Protein AF-A0A963REP4-F1 (afdb_monomer_lite)

Foldseek 3Di:
DQDWDDPPGDPPIDDGPDDDWDKDWDWFAAPDCPPVFWRIWIWTDTPQFKIWTWIGDKDKDQDPDDQDWDFQDWPQFAPVVRCVVCRRLVCCQVVAAPRCLVPPLDDNSDPPDPHARSGGRRPCVPPVDDARWGMKMKDKIKLPPDVTFMDGDPVCVQAKDQGMKIKMWIWTWHADPNDIWTKIKMKMWTWIFGDDPRPPDDQGGNVRHGHGMIGIPIDIDMDTDQADPVRHGPHDDDDPSSDDPDD

Secondary structure (DSSP, 8-state):
------SS--S-SPPTT-------EEEEE--STTSSS--EEEEEEETTTEEEEEEEEEEEESS---------S-BS--HHHHHHHHHHHHHHHHS-B-TTTT-TTSTT--TT---B-TTSGGGGGTT-S-SEEEEEEEEEEETTSTT-EEEE-TTTTTT-EEEEEEEEEEEEEEEETTEEEEEEEEEEEEEEEEPSTT-SSSSB-TTS-BSPEEEEEEEEEEEE--B-TTS-B-SPPPP-TTSPPP-

Sequence (247 aa):
QSAAADFPPTNLKGGDCLPIHHEPGLWLLQLNEAEPYNRLARLASIPHGNSVLAIGSGTESNAPPEIPTINGKPTGAHSDDVDAYLAPYYHFRDNHFKGKTNDPRYQGADSAFEGFNPLLPAELLRNAIPGKIKHTTELRVSTRFETGGIVNTPFIEKQADASEMNSIFWIVESEVDGVDKLYLQYLQIVTIDFFDRFFPEGNNRGDGMPGPAHWPHVSINTMEKIRGPKGEIIGPEPQDECLPPEK

pLDDT: mean 84.45, std 13.37, range [37.56, 98.62]

Radius of gyration: 20.15 Å; chains: 1; bounding box: 44×60×58 Å

Structure (mmCIF, N/CA/C/O backbone):
data_AF-A0A963REP4-F1
#
_entry.id   AF-A0A963REP4-F1
#
loop_
_atom_site.group_PDB
_atom_site.id
_atom_site.type_symbol
_atom_site.label_atom_id
_atom_site.label_alt_id
_atom_site.label_comp_id
_atom_site.label_asym_id
_atom_site.label_entity_id
_atom_site.label_seq_id
_atom_site.pdbx_PDB_ins_code
_atom_site.Cartn_x
_atom_site.Cartn_y
_atom_site.Cartn_z
_atom_site.occupancy
_atom_site.B_iso_or_equiv
_atom_site.auth_seq_id
_atom_site.auth_comp_id
_atom_site.auth_asym_id
_atom_site.auth_atom_id
_atom_site.pdbx_PDB_model_num
ATOM 1 N N . GLN A 1 1 ? 2.721 -15.749 3.249 1.00 69.31 1 GLN A N 1
ATOM 2 C CA . GLN A 1 1 ? 1.739 -15.887 2.153 1.00 69.31 1 GLN A CA 1
ATOM 3 C C . GLN A 1 1 ? 0.863 -17.090 2.439 1.00 69.31 1 GLN A C 1
ATOM 5 O O . GLN A 1 1 ? 1.415 -18.162 2.578 1.00 69.31 1 GLN A O 1
ATOM 10 N N . SER A 1 2 ? -0.458 -16.960 2.551 1.00 75.81 2 SER A N 1
ATOM 11 C CA . SER A 1 2 ? -1.344 -18.106 2.846 1.00 75.81 2 SER A CA 1
ATOM 12 C C . SER A 1 2 ? -1.746 -18.916 1.603 1.00 75.81 2 SER A C 1
ATOM 14 O O . SER A 1 2 ? -2.083 -20.092 1.724 1.00 75.81 2 SER A O 1
ATOM 16 N N . ALA A 1 3 ? -1.692 -18.309 0.413 1.00 83.81 3 ALA A N 1
ATOM 17 C CA . ALA A 1 3 ? -1.953 -18.960 -0.870 1.00 83.81 3 ALA A CA 1
ATOM 18 C C . ALA A 1 3 ? -1.294 -18.216 -2.044 1.00 83.81 3 ALA A C 1
ATOM 20 O O . ALA A 1 3 ? -1.030 -17.012 -1.963 1.00 83.81 3 ALA A O 1
ATOM 21 N N . ALA A 1 4 ? -1.078 -18.925 -3.155 1.00 88.06 4 ALA A N 1
ATOM 22 C CA . ALA A 1 4 ? -0.574 -18.376 -4.414 1.00 88.06 4 ALA A CA 1
ATOM 23 C C . ALA A 1 4 ? -1.392 -18.872 -5.615 1.00 88.06 4 ALA A C 1
ATOM 25 O O . ALA A 1 4 ? -1.728 -20.057 -5.703 1.00 88.06 4 ALA A O 1
ATOM 26 N N . ALA A 1 5 ? -1.642 -17.989 -6.578 1.00 88.69 5 ALA A N 1
ATOM 27 C CA . ALA A 1 5 ? -2.165 -18.352 -7.889 1.00 88.69 5 ALA A CA 1
ATOM 28 C C . ALA A 1 5 ? -1.504 -17.494 -8.969 1.00 88.69 5 ALA A C 1
ATOM 30 O O . ALA A 1 5 ? -1.154 -16.341 -8.729 1.00 88.69 5 ALA A O 1
ATOM 31 N N . ASP A 1 6 ? -1.344 -18.073 -10.149 1.00 90.25 6 ASP A N 1
ATOM 32 C CA . ASP A 1 6 ? -0.806 -17.434 -11.338 1.00 90.25 6 ASP A CA 1
ATOM 33 C C . ASP A 1 6 ? -1.657 -17.796 -12.558 1.00 90.25 6 ASP A C 1
ATOM 35 O O . ASP A 1 6 ? -2.330 -18.830 -12.599 1.00 90.25 6 ASP A O 1
ATOM 39 N N . PHE A 1 7 ? -1.661 -16.906 -13.546 1.00 90.81 7 PHE A N 1
ATOM 40 C CA . PHE A 1 7 ? -2.340 -17.137 -14.810 1.00 90.81 7 PHE A CA 1
ATOM 41 C C . PHE A 1 7 ? -1.592 -16.437 -15.960 1.00 90.81 7 PHE A C 1
ATOM 43 O O . PHE A 1 7 ? -1.221 -15.276 -15.796 1.00 90.81 7 PHE A O 1
ATOM 50 N N . PRO A 1 8 ? -1.418 -17.085 -17.128 1.00 90.94 8 PRO A N 1
ATOM 51 C CA . PRO A 1 8 ? -1.614 -18.518 -17.363 1.00 90.94 8 PRO A CA 1
ATOM 52 C C . PRO A 1 8 ? -0.812 -19.369 -16.360 1.00 90.94 8 PRO A C 1
ATOM 54 O O . PRO A 1 8 ? 0.214 -18.893 -15.878 1.00 90.94 8 PRO A O 1
ATOM 57 N N . PRO A 1 9 ? -1.273 -20.576 -15.982 1.00 90.31 9 PRO A N 1
ATOM 58 C CA . PRO A 1 9 ? -0.603 -21.355 -14.944 1.00 90.31 9 PRO A CA 1
ATOM 59 C C . PRO A 1 9 ? 0.863 -21.621 -15.292 1.00 90.31 9 PRO A C 1
ATOM 61 O O . PRO A 1 9 ? 1.165 -22.092 -16.392 1.00 90.31 9 PRO A O 1
ATOM 64 N N . THR A 1 10 ? 1.766 -21.360 -14.348 1.00 87.31 10 THR A N 1
ATOM 65 C CA . THR A 1 10 ? 3.200 -21.631 -14.491 1.00 87.31 10 THR A CA 1
ATOM 66 C C . THR A 1 10 ? 3.694 -22.565 -13.382 1.00 87.31 10 THR A C 1
ATOM 68 O O . THR A 1 10 ? 2.946 -22.993 -12.502 1.00 87.31 10 THR A O 1
ATOM 71 N N . ASN A 1 11 ? 4.982 -22.909 -13.417 1.00 87.81 11 ASN A N 1
ATOM 72 C CA . ASN A 1 11 ? 5.679 -23.594 -12.328 1.00 87.81 11 ASN A CA 1
ATOM 73 C C . ASN A 1 11 ? 6.445 -22.624 -11.405 1.00 87.81 11 ASN A C 1
ATOM 75 O O . ASN A 1 11 ? 7.298 -23.072 -10.640 1.00 87.81 11 ASN A O 1
ATOM 79 N N . LEU A 1 12 ? 6.172 -21.316 -11.496 1.00 85.69 12 LEU A N 1
ATOM 80 C CA . LEU A 1 12 ? 6.885 -20.260 -10.770 1.00 85.69 12 LEU A CA 1
ATOM 81 C C . LEU A 1 12 ? 6.100 -19.683 -9.589 1.00 85.69 12 LEU A C 1
ATOM 83 O O . LEU A 1 12 ? 6.663 -18.902 -8.821 1.00 85.69 12 LEU A O 1
ATOM 87 N N . LYS A 1 13 ? 4.819 -20.039 -9.416 1.00 85.56 13 LYS A N 1
ATOM 88 C CA . LYS A 1 13 ? 4.062 -19.584 -8.246 1.00 85.56 13 LYS A CA 1
ATOM 89 C C . LYS A 1 13 ? 4.742 -20.034 -6.950 1.00 85.56 13 LYS A C 1
ATOM 91 O O . LYS A 1 13 ? 5.215 -21.166 -6.837 1.00 85.56 13 LYS A O 1
ATOM 96 N N . GLY A 1 14 ? 4.752 -19.144 -5.960 1.00 82.88 14 GLY A N 1
ATOM 97 C CA . GLY A 1 14 ? 5.235 -19.464 -4.620 1.00 82.88 14 GLY A CA 1
ATOM 98 C C . GLY A 1 14 ? 4.442 -20.608 -3.983 1.00 82.88 14 GLY A C 1
ATOM 99 O O . GLY A 1 14 ? 3.276 -20.839 -4.310 1.00 82.88 14 GLY A O 1
ATOM 100 N N . GLY A 1 15 ? 5.081 -21.332 -3.067 1.00 83.25 15 GLY A N 1
ATOM 101 C CA . GLY A 1 15 ? 4.392 -22.287 -2.206 1.00 83.25 15 GLY A CA 1
ATOM 102 C C . GLY A 1 15 ? 3.494 -21.593 -1.180 1.00 83.25 15 GLY A C 1
ATOM 103 O O . GLY A 1 15 ? 3.725 -20.442 -0.800 1.00 83.25 15 GLY A O 1
ATOM 104 N N . ASP A 1 16 ? 2.490 -22.321 -0.694 1.00 81.62 16 ASP A N 1
ATOM 105 C CA . ASP A 1 16 ? 1.699 -21.893 0.458 1.00 81.62 16 ASP A CA 1
ATOM 106 C C . ASP A 1 16 ? 2.618 -21.711 1.681 1.00 81.62 16 ASP A C 1
ATOM 108 O O . ASP A 1 16 ? 3.609 -22.422 1.855 1.00 81.62 16 ASP A O 1
ATOM 112 N N . CYS A 1 17 ? 2.282 -20.749 2.537 1.00 76.62 17 CYS A N 1
ATOM 113 C CA . CYS A 1 17 ? 3.000 -20.417 3.770 1.00 76.62 17 CYS A CA 1
ATOM 114 C C . CYS A 1 17 ? 4.445 -19.916 3.610 1.00 76.62 17 CYS A C 1
ATOM 116 O O . CYS A 1 17 ? 5.168 -19.811 4.599 1.00 76.62 17 CYS A O 1
ATOM 118 N N . LEU A 1 18 ? 4.868 -19.510 2.407 1.00 81.50 18 LEU A N 1
ATOM 119 C CA . LEU A 1 18 ? 6.188 -18.902 2.227 1.00 81.50 18 LEU A CA 1
ATOM 120 C C . LEU A 1 18 ? 6.209 -17.402 2.589 1.00 81.50 18 LEU A C 1
ATOM 122 O O . LEU A 1 18 ? 5.220 -16.683 2.376 1.00 81.50 18 LEU A O 1
ATOM 126 N N . PRO A 1 19 ? 7.324 -16.885 3.136 1.00 75.25 19 PRO A N 1
ATOM 127 C CA . PRO A 1 19 ? 7.565 -15.448 3.217 1.00 75.25 19 PRO A CA 1
ATOM 128 C C . PRO A 1 19 ? 7.675 -14.854 1.808 1.00 75.25 19 PRO A C 1
ATOM 130 O O . PRO A 1 19 ? 8.448 -15.347 0.992 1.00 75.25 19 PRO A O 1
ATOM 133 N N . ILE A 1 20 ? 6.914 -13.793 1.531 1.00 73.06 20 ILE A N 1
ATOM 134 C CA . ILE A 1 20 ? 6.959 -13.083 0.237 1.00 73.06 20 ILE A CA 1
ATOM 135 C C . ILE A 1 20 ? 7.743 -11.778 0.317 1.00 73.06 20 ILE A C 1
ATOM 137 O O . ILE A 1 20 ? 8.418 -11.407 -0.635 1.00 73.06 20 ILE A O 1
ATOM 141 N N . HIS A 1 21 ? 7.651 -11.076 1.447 1.00 79.06 21 HIS A N 1
ATOM 142 C CA . HIS A 1 21 ? 8.234 -9.755 1.608 1.00 79.06 21 HIS A CA 1
ATOM 143 C C . HIS A 1 21 ? 8.319 -9.376 3.090 1.00 79.06 21 HIS A C 1
ATOM 145 O O . HIS A 1 21 ? 7.424 -9.720 3.862 1.00 79.06 21 HIS A O 1
ATOM 151 N N . HIS A 1 22 ? 9.382 -8.674 3.488 1.00 81.44 22 HIS A N 1
ATOM 152 C CA . HIS A 1 22 ? 9.531 -8.116 4.833 1.00 81.44 22 HIS A CA 1
ATOM 153 C C . HIS A 1 22 ? 10.237 -6.763 4.747 1.00 81.44 22 HIS A C 1
ATOM 155 O O . HIS A 1 22 ? 11.413 -6.712 4.400 1.00 81.44 22 HIS A O 1
ATOM 161 N N . GLU A 1 23 ? 9.518 -5.687 5.067 1.00 86.19 23 GLU A N 1
ATOM 162 C CA . GLU A 1 23 ? 9.996 -4.299 4.987 1.00 86.19 23 GLU A CA 1
ATOM 163 C C . GLU A 1 23 ? 10.220 -3.728 6.396 1.00 86.19 23 GLU A C 1
ATOM 165 O O . GLU A 1 23 ? 9.315 -3.102 6.957 1.00 86.19 23 GLU A O 1
ATOM 170 N N . PRO A 1 24 ? 11.392 -3.936 7.020 1.00 89.75 24 PRO A N 1
ATOM 171 C CA . PRO A 1 24 ? 11.710 -3.254 8.264 1.00 89.75 24 PRO A CA 1
ATOM 172 C C . PRO A 1 24 ? 11.851 -1.747 8.028 1.00 89.75 24 PRO A C 1
ATOM 174 O O . PRO A 1 24 ? 12.358 -1.296 6.997 1.00 89.75 24 PRO A O 1
ATOM 177 N N . GLY A 1 25 ? 11.441 -0.960 9.018 1.00 92.94 25 GLY A N 1
ATOM 178 C CA . GLY A 1 25 ? 11.445 0.487 8.900 1.00 92.94 25 GLY A CA 1
ATOM 179 C C . GLY A 1 25 ? 11.106 1.210 10.193 1.00 92.94 25 GLY A C 1
ATOM 180 O O . GLY A 1 25 ? 10.904 0.597 11.241 1.00 92.94 25 GLY A O 1
ATOM 181 N N . LEU A 1 26 ? 11.052 2.535 10.096 1.00 95.19 26 LEU A N 1
ATOM 182 C CA . LEU A 1 26 ? 10.734 3.443 11.189 1.00 95.19 26 LEU A CA 1
ATOM 183 C C . LEU A 1 26 ? 9.738 4.496 10.715 1.00 95.19 26 LEU A C 1
ATOM 185 O O . LEU A 1 26 ? 9.788 4.952 9.572 1.00 95.19 26 LEU A O 1
ATOM 189 N N . TRP A 1 27 ? 8.886 4.918 11.640 1.00 95.94 27 TRP A N 1
ATOM 190 C CA . TRP A 1 27 ? 8.086 6.126 11.512 1.00 95.94 27 TRP A CA 1
ATOM 191 C C . TRP A 1 27 ? 8.645 7.186 12.446 1.00 95.94 27 TRP A C 1
ATOM 193 O O . TRP A 1 27 ? 8.861 6.921 13.629 1.00 95.94 27 TRP A O 1
ATOM 203 N N . LEU A 1 28 ? 8.871 8.379 11.914 1.00 94.19 28 LEU A N 1
ATOM 204 C CA . LEU A 1 28 ? 9.315 9.540 12.667 1.00 94.19 28 LEU A CA 1
ATOM 205 C C . LEU A 1 28 ? 8.241 10.620 12.583 1.00 94.19 28 LEU A C 1
ATOM 207 O O . LEU A 1 28 ? 7.761 10.942 11.497 1.00 94.19 28 LEU A O 1
ATOM 211 N N . LEU A 1 29 ? 7.901 11.185 13.739 1.00 92.62 29 LEU A N 1
ATOM 212 C CA . LEU A 1 29 ? 7.098 12.394 13.855 1.00 92.62 29 LEU A CA 1
ATOM 213 C C . LEU A 1 29 ? 8.016 13.530 14.304 1.00 92.62 29 LEU A C 1
ATOM 215 O O . LEU A 1 29 ? 8.523 13.526 15.427 1.00 92.62 29 LEU A O 1
ATOM 219 N N . GLN A 1 30 ? 8.226 14.503 13.426 1.00 87.94 30 GLN A N 1
ATOM 220 C CA . GLN A 1 30 ? 9.075 15.646 13.696 1.00 87.94 30 GLN A CA 1
ATOM 221 C C . GLN A 1 30 ? 8.308 16.708 14.479 1.00 87.94 30 GLN A C 1
ATOM 223 O O . GLN A 1 30 ? 7.400 17.369 13.973 1.00 87.94 30 GLN A O 1
ATOM 228 N N . LEU A 1 31 ? 8.684 16.882 15.746 1.00 84.19 31 LEU A N 1
ATOM 229 C CA . LEU A 1 31 ? 7.985 17.790 16.651 1.00 84.19 31 LEU A CA 1
ATOM 230 C C . LEU A 1 31 ? 8.491 19.236 16.602 1.00 84.19 31 LEU A C 1
ATOM 232 O O . LEU A 1 31 ? 7.772 20.123 17.054 1.00 84.19 31 LEU A O 1
ATOM 236 N N . ASN A 1 32 ? 9.673 19.500 16.037 1.00 75.38 32 ASN A N 1
ATOM 237 C CA . ASN A 1 32 ? 10.126 20.881 15.880 1.00 75.38 32 ASN A CA 1
ATOM 238 C C . ASN A 1 32 ? 9.350 21.586 14.753 1.00 75.38 32 ASN A C 1
ATOM 240 O O . ASN A 1 32 ? 8.987 20.981 13.751 1.00 75.38 32 ASN A O 1
ATOM 244 N N . GLU A 1 33 ? 9.073 22.874 14.930 1.00 67.44 33 GLU A N 1
ATOM 245 C CA . GLU A 1 33 ? 8.274 23.680 13.991 1.00 67.44 33 GLU A CA 1
ATOM 246 C C . GLU A 1 33 ? 9.090 24.174 12.784 1.00 67.44 33 GLU A C 1
ATOM 248 O O . GLU A 1 33 ? 8.676 25.089 12.080 1.00 67.44 33 GLU A O 1
ATOM 253 N N . ALA A 1 34 ? 10.273 23.594 12.547 1.00 76.94 34 ALA A N 1
ATOM 254 C CA . ALA A 1 34 ? 11.133 23.988 11.434 1.00 76.94 34 ALA A CA 1
ATOM 255 C C . ALA A 1 34 ? 10.508 23.643 10.072 1.00 76.94 34 ALA A C 1
ATOM 257 O O . ALA A 1 34 ? 10.788 24.328 9.094 1.00 76.94 34 ALA A O 1
ATOM 258 N N . GLU A 1 35 ? 9.656 22.614 10.031 1.00 75.81 35 GLU A N 1
ATOM 259 C CA . GLU A 1 35 ? 8.860 22.231 8.868 1.00 75.81 35 GLU A CA 1
ATOM 260 C C . GLU A 1 35 ? 7.391 22.063 9.301 1.00 75.81 35 GLU A C 1
ATOM 262 O O . GLU A 1 35 ? 7.052 21.072 9.957 1.00 75.81 35 GLU A O 1
ATOM 267 N N . PRO A 1 36 ? 6.512 23.043 9.024 1.00 68.94 36 PRO A N 1
ATOM 268 C CA . PRO A 1 36 ? 5.158 23.052 9.569 1.00 68.94 36 PRO A CA 1
ATOM 269 C C . PRO A 1 36 ? 4.207 22.058 8.890 1.00 68.94 36 PRO A C 1
ATOM 271 O O . PRO A 1 36 ? 3.201 21.696 9.505 1.00 68.94 36 PRO A O 1
ATOM 274 N N . TYR A 1 37 ? 4.499 21.601 7.666 1.00 74.06 37 TYR A N 1
ATOM 275 C CA . TYR A 1 37 ? 3.559 20.800 6.875 1.00 74.06 37 TYR A CA 1
ATOM 276 C C . TYR A 1 37 ? 3.994 19.341 6.719 1.00 74.06 37 TYR A C 1
ATOM 278 O O . TYR A 1 37 ? 3.146 18.453 6.757 1.00 74.06 37 TYR A O 1
ATOM 286 N N . ASN A 1 38 ? 5.295 19.071 6.615 1.00 82.62 38 ASN A N 1
ATOM 287 C CA . ASN A 1 38 ? 5.843 17.748 6.295 1.00 82.62 38 ASN A CA 1
ATOM 288 C C . ASN A 1 38 ? 6.513 17.071 7.503 1.00 82.62 38 ASN A C 1
ATOM 290 O O . ASN A 1 38 ? 7.720 16.834 7.538 1.00 82.62 38 ASN A O 1
ATOM 294 N N . ARG A 1 39 ? 5.715 16.788 8.537 1.00 89.75 39 ARG A N 1
ATOM 295 C CA . ARG A 1 39 ? 6.211 16.344 9.853 1.00 89.75 39 ARG A CA 1
ATOM 296 C C . ARG A 1 39 ? 6.314 14.832 10.017 1.00 89.75 39 ARG A C 1
ATOM 298 O O . ARG A 1 39 ? 6.796 14.381 11.052 1.00 89.75 39 ARG A O 1
ATOM 305 N N . LEU A 1 40 ? 5.862 14.046 9.048 1.00 94.44 40 LEU A N 1
ATOM 306 C CA . LEU A 1 40 ? 5.985 12.592 9.074 1.00 94.44 40 LEU A CA 1
ATOM 307 C C . LEU A 1 40 ? 7.076 12.134 8.118 1.00 94.44 40 LEU A C 1
ATOM 309 O O . LEU A 1 40 ? 7.114 12.560 6.966 1.00 94.44 40 LEU A O 1
ATOM 313 N N . ALA A 1 41 ? 7.908 11.205 8.581 1.00 95.12 41 ALA A N 1
ATOM 314 C CA . ALA A 1 41 ? 8.824 10.466 7.729 1.00 95.12 41 ALA A CA 1
ATOM 315 C C . ALA A 1 41 ? 8.672 8.961 7.959 1.00 95.12 41 ALA A C 1
ATOM 317 O O . ALA A 1 41 ? 8.724 8.486 9.095 1.00 95.12 41 ALA A O 1
ATOM 318 N N . ARG A 1 42 ? 8.522 8.206 6.871 1.00 96.25 42 ARG A N 1
ATOM 319 C CA . ARG A 1 42 ? 8.634 6.748 6.844 1.00 96.25 42 ARG A CA 1
ATOM 320 C C . ARG A 1 42 ? 9.970 6.386 6.213 1.00 96.25 42 ARG A C 1
ATOM 322 O O . ARG A 1 42 ? 10.224 6.729 5.060 1.00 96.25 42 ARG A O 1
ATOM 329 N N . LEU A 1 43 ? 10.793 5.667 6.964 1.00 96.81 43 LEU A N 1
ATOM 330 C CA . LEU A 1 43 ? 12.030 5.075 6.473 1.00 96.81 43 LEU A CA 1
ATOM 331 C C . LEU A 1 43 ? 11.841 3.570 6.353 1.00 96.81 43 LEU A C 1
ATOM 333 O O . LEU A 1 43 ? 11.287 2.962 7.268 1.00 96.81 43 LEU A O 1
ATOM 337 N N . ALA A 1 44 ? 12.309 2.966 5.267 1.00 95.44 44 ALA A N 1
ATOM 338 C CA . ALA A 1 44 ? 12.260 1.516 5.104 1.00 95.44 44 ALA A CA 1
ATOM 339 C C . ALA A 1 44 ? 13.472 0.984 4.340 1.00 95.44 44 ALA A C 1
ATOM 341 O O . ALA A 1 44 ? 14.028 1.665 3.476 1.00 95.44 44 ALA A O 1
ATOM 342 N N . SER A 1 45 ? 13.838 -0.259 4.640 1.00 93.00 45 SER A N 1
ATOM 343 C CA . SER A 1 45 ? 14.790 -1.044 3.857 1.00 93.00 45 SER A CA 1
ATOM 344 C C . SER A 1 45 ? 14.065 -2.235 3.254 1.00 93.00 45 SER A C 1
ATOM 346 O O . SER A 1 45 ? 13.364 -2.964 3.951 1.00 93.00 45 SER A O 1
ATOM 348 N N . ILE A 1 46 ? 14.242 -2.432 1.956 1.00 90.56 46 ILE A N 1
ATOM 349 C CA . ILE A 1 46 ? 13.538 -3.438 1.172 1.00 90.56 46 ILE A CA 1
ATOM 350 C C . ILE A 1 46 ? 14.516 -4.583 0.875 1.00 90.56 46 ILE A C 1
ATOM 352 O O . ILE A 1 46 ? 15.627 -4.322 0.402 1.00 90.56 46 ILE A O 1
ATOM 356 N N . PRO A 1 47 ? 14.160 -5.850 1.157 1.00 85.25 47 PRO A N 1
ATOM 357 C CA . PRO A 1 47 ? 15.106 -6.969 1.217 1.00 85.25 47 PRO A CA 1
ATOM 358 C C . PRO A 1 47 ? 15.752 -7.304 -0.130 1.00 85.25 47 PRO A C 1
ATOM 360 O O . PRO A 1 47 ? 16.801 -7.943 -0.161 1.00 85.25 47 PRO A O 1
ATOM 363 N N . HIS A 1 48 ? 15.164 -6.850 -1.236 1.00 85.88 48 HIS A N 1
ATOM 364 C CA . HIS A 1 48 ? 15.734 -6.986 -2.573 1.00 85.88 48 HIS A CA 1
ATOM 365 C C . HIS A 1 48 ? 16.618 -5.798 -3.001 1.00 85.88 48 HIS A C 1
ATOM 367 O O . HIS A 1 48 ? 17.061 -5.757 -4.144 1.00 85.88 48 HIS A O 1
ATOM 373 N N . GLY A 1 49 ? 16.948 -4.869 -2.094 1.00 87.25 49 GLY A N 1
ATOM 374 C CA . GLY A 1 49 ? 18.018 -3.886 -2.299 1.00 87.25 49 GLY A CA 1
ATOM 375 C C . GLY A 1 49 ? 17.547 -2.473 -2.633 1.00 87.25 49 GLY A C 1
ATOM 376 O O . GLY A 1 49 ? 18.118 -1.847 -3.528 1.00 87.25 49 GLY A O 1
ATOM 377 N N . ASN A 1 50 ? 16.540 -1.973 -1.912 1.00 91.56 50 ASN A N 1
ATOM 378 C CA . ASN A 1 50 ? 16.112 -0.574 -1.981 1.00 91.56 50 ASN A CA 1
ATOM 379 C C . ASN A 1 50 ? 16.052 0.027 -0.574 1.00 91.56 50 ASN A C 1
ATOM 381 O O . ASN A 1 50 ? 15.787 -0.673 0.406 1.00 91.56 50 ASN A O 1
ATOM 385 N N . SER A 1 51 ? 16.252 1.334 -0.473 1.00 94.62 51 SER A N 1
ATOM 386 C CA . SER A 1 51 ? 15.978 2.105 0.738 1.00 94.62 51 SER A CA 1
ATOM 387 C C . SER A 1 51 ? 15.033 3.245 0.410 1.00 94.62 51 SER A C 1
ATOM 389 O O . SER A 1 51 ? 15.154 3.868 -0.638 1.00 94.62 51 SER A O 1
ATOM 391 N N . VAL A 1 52 ? 14.085 3.504 1.302 1.00 96.62 52 VAL A N 1
ATOM 392 C CA . VAL A 1 52 ? 12.985 4.440 1.075 1.00 96.62 52 VAL A CA 1
ATOM 393 C C . VAL A 1 52 ? 12.997 5.509 2.154 1.00 96.62 52 VAL A C 1
ATOM 395 O O . VAL A 1 52 ? 13.066 5.187 3.341 1.00 96.62 52 VAL A O 1
ATOM 398 N N . LEU A 1 53 ? 12.865 6.766 1.734 1.00 97.38 53 LEU A N 1
ATOM 399 C CA . LEU A 1 53 ? 12.463 7.891 2.569 1.00 97.38 53 LEU A CA 1
ATOM 400 C C . LEU A 1 53 ? 11.190 8.489 1.969 1.00 97.38 53 LEU A C 1
ATOM 402 O O . LEU A 1 53 ? 11.229 9.098 0.903 1.00 97.38 53 LEU A O 1
ATOM 406 N N . ALA A 1 54 ? 10.067 8.322 2.657 1.00 97.25 54 ALA A N 1
ATOM 407 C CA . ALA A 1 54 ? 8.807 8.950 2.284 1.00 97.25 54 ALA A CA 1
ATOM 408 C C . ALA A 1 54 ? 8.424 9.997 3.323 1.00 97.25 54 ALA A C 1
ATOM 410 O O . ALA A 1 54 ? 8.455 9.725 4.522 1.00 97.25 54 ALA A O 1
ATOM 411 N N . ILE A 1 55 ? 8.064 11.184 2.855 1.00 96.56 55 ILE A N 1
ATOM 412 C CA . ILE A 1 55 ? 7.765 12.351 3.680 1.00 96.56 55 ILE A CA 1
ATOM 413 C C . ILE A 1 55 ? 6.289 12.699 3.511 1.00 96.56 55 ILE A C 1
ATOM 415 O O . ILE A 1 55 ? 5.715 12.481 2.444 1.00 96.56 55 ILE A O 1
ATOM 419 N N . GLY A 1 56 ? 5.659 13.228 4.553 1.00 95.25 56 GLY A N 1
ATOM 420 C CA . GLY A 1 56 ? 4.333 13.816 4.430 1.00 95.25 56 GLY A CA 1
ATOM 421 C C . GLY A 1 56 ? 3.738 14.230 5.764 1.00 95.25 56 GLY A C 1
ATOM 422 O O . GLY A 1 56 ? 4.436 14.754 6.635 1.00 95.25 56 GLY A O 1
ATOM 423 N N . SER A 1 57 ? 2.436 14.026 5.919 1.00 93.56 57 SER A N 1
ATOM 424 C CA . SER A 1 57 ? 1.649 14.625 6.993 1.00 93.56 57 SER A CA 1
ATOM 425 C C . SER A 1 57 ? 0.500 13.727 7.438 1.00 93.56 57 SER A C 1
ATOM 427 O O . SER A 1 57 ? 0.190 12.715 6.802 1.00 93.56 57 SER A O 1
ATOM 429 N N . GLY A 1 58 ? -0.090 14.078 8.580 1.00 93.38 58 GLY A N 1
ATOM 430 C CA . GLY A 1 58 ? -1.229 13.371 9.145 1.00 93.38 58 GLY A CA 1
ATOM 431 C C . GLY A 1 58 ? -2.416 14.296 9.366 1.00 93.38 58 GLY A C 1
ATOM 432 O O . GLY A 1 58 ? -2.246 15.492 9.607 1.00 93.38 58 GLY A O 1
ATOM 433 N N . THR A 1 59 ? -3.612 13.730 9.289 1.00 94.88 59 THR A N 1
ATOM 434 C CA . THR A 1 59 ? -4.875 14.406 9.582 1.00 94.88 59 THR A CA 1
ATOM 435 C C . THR A 1 59 ? -5.739 13.519 10.468 1.00 94.88 59 THR A C 1
ATOM 437 O O . THR A 1 59 ? -5.583 12.300 10.510 1.00 94.88 59 THR A O 1
ATOM 440 N N . GLU A 1 60 ? -6.654 14.140 11.201 1.00 97.00 60 GLU A N 1
ATOM 441 C CA . GLU A 1 60 ? -7.581 13.452 12.093 1.00 97.00 60 GLU A CA 1
ATOM 442 C C . GLU A 1 60 ? -9.018 13.803 11.718 1.00 97.00 60 GLU A C 1
ATOM 444 O O . GLU A 1 60 ? -9.325 14.935 11.334 1.00 97.00 60 GLU A O 1
ATOM 449 N N . SER A 1 61 ? -9.917 12.831 11.839 1.00 98.00 61 SER A N 1
ATOM 450 C CA . SER A 1 61 ? -11.347 13.031 11.622 1.00 98.00 61 SER A CA 1
ATOM 451 C C . SER A 1 61 ? -12.175 12.031 12.426 1.00 98.00 61 SER A C 1
ATOM 453 O O . SER A 1 61 ? -11.673 11.004 12.867 1.00 98.00 61 SER A O 1
ATOM 455 N N . ASN A 1 62 ? -13.473 12.297 12.570 1.00 97.69 62 ASN A N 1
ATOM 456 C CA . ASN A 1 62 ? -14.436 11.332 13.121 1.00 97.69 62 ASN A CA 1
ATOM 457 C C . ASN A 1 62 ? -15.237 10.640 12.002 1.00 97.69 62 ASN A C 1
ATOM 459 O O . ASN A 1 62 ? -16.393 10.264 12.195 1.00 97.69 62 ASN A O 1
ATOM 463 N N . ALA A 1 63 ? -14.650 10.550 10.805 1.00 96.25 63 ALA A N 1
ATOM 464 C CA . ALA A 1 63 ? -15.256 9.951 9.624 1.00 96.25 63 ALA A CA 1
ATOM 465 C C . ALA A 1 63 ? -14.557 8.627 9.264 1.00 96.25 63 ALA A C 1
ATOM 467 O O . ALA A 1 63 ? -13.398 8.425 9.636 1.00 96.25 63 ALA A O 1
ATOM 468 N N . PRO A 1 64 ? -15.234 7.718 8.539 1.00 96.12 64 PRO A N 1
ATOM 469 C CA . PRO A 1 64 ? -14.585 6.545 7.959 1.00 96.12 64 PRO A CA 1
ATOM 470 C C . PRO A 1 64 ? -13.425 6.922 7.019 1.00 96.12 64 PRO A C 1
ATOM 472 O O . PRO A 1 64 ? -13.475 7.996 6.414 1.00 96.12 64 PRO A O 1
ATOM 475 N N . PRO A 1 65 ? -12.423 6.038 6.839 1.00 96.75 65 PRO A N 1
ATOM 476 C CA . PRO A 1 65 ? -11.366 6.222 5.847 1.00 96.75 65 PRO A CA 1
ATOM 477 C C . PRO A 1 65 ? -11.898 6.522 4.439 1.00 96.75 65 PRO A C 1
ATOM 479 O O . PRO A 1 65 ? -12.744 5.794 3.912 1.00 96.75 65 PRO A O 1
ATOM 482 N N . GLU A 1 66 ? -11.360 7.560 3.796 1.00 96.06 66 GLU A N 1
ATOM 483 C CA . GLU A 1 66 ? -11.630 7.845 2.385 1.00 96.06 66 GLU A CA 1
ATOM 484 C C . GLU A 1 66 ? -10.685 7.022 1.500 1.00 96.06 66 GLU A C 1
ATOM 486 O O . GLU A 1 66 ? -9.551 7.413 1.212 1.00 96.06 66 GLU A O 1
ATOM 491 N N . ILE A 1 67 ? -11.153 5.847 1.074 1.00 96.81 67 ILE A N 1
ATOM 492 C CA . ILE A 1 67 ? -10.364 4.926 0.251 1.00 96.81 67 ILE A CA 1
ATOM 493 C C . ILE A 1 67 ? -10.410 5.355 -1.227 1.00 96.81 67 ILE A C 1
ATOM 495 O O . ILE A 1 67 ? -11.465 5.216 -1.867 1.00 96.81 67 ILE A O 1
ATOM 499 N N . PRO A 1 68 ? -9.288 5.812 -1.819 1.00 96.69 68 PRO A N 1
ATOM 500 C CA . PRO A 1 68 ? -9.274 6.226 -3.214 1.00 96.69 68 PRO A CA 1
ATOM 501 C C . PRO A 1 68 ? -9.500 5.031 -4.146 1.00 96.69 68 PRO A C 1
ATOM 503 O O . PRO A 1 68 ? -9.032 3.918 -3.899 1.00 96.69 68 PRO A O 1
ATOM 506 N N . THR A 1 69 ? -10.188 5.269 -5.262 1.00 94.94 69 THR A N 1
ATOM 507 C CA . THR A 1 69 ? -10.196 4.308 -6.371 1.00 94.94 69 THR A CA 1
ATOM 508 C C . THR A 1 69 ? -8.836 4.343 -7.056 1.00 94.94 69 THR A C 1
ATOM 510 O O . THR A 1 69 ? -8.376 5.408 -7.466 1.00 94.94 69 THR A O 1
ATOM 513 N N . ILE A 1 70 ? -8.219 3.177 -7.220 1.00 94.62 70 ILE A N 1
ATOM 514 C CA . ILE A 1 70 ? -6.963 3.022 -7.954 1.00 94.62 70 ILE A CA 1
ATOM 515 C C . ILE A 1 70 ? -7.085 1.895 -8.969 1.00 94.62 70 ILE A C 1
ATOM 517 O O . ILE A 1 70 ? -7.880 0.972 -8.790 1.00 94.62 70 ILE A O 1
ATOM 521 N N . ASN A 1 71 ? -6.284 1.980 -10.026 1.00 91.50 71 ASN A N 1
ATOM 522 C CA . ASN A 1 71 ? -6.204 0.965 -11.063 1.00 91.50 71 ASN A CA 1
ATOM 523 C C . ASN A 1 71 ? -4.863 0.236 -10.951 1.00 91.50 71 ASN A C 1
ATOM 525 O O . ASN A 1 71 ? -3.817 0.881 -10.937 1.00 91.50 71 ASN A O 1
ATOM 529 N N . GLY A 1 72 ? -4.894 -1.094 -10.876 1.00 91.50 72 GLY A N 1
ATOM 530 C CA . GLY A 1 72 ? -3.682 -1.917 -10.813 1.00 91.50 72 GLY A CA 1
ATOM 531 C C . GLY A 1 72 ? -3.004 -2.168 -12.165 1.00 91.50 72 GLY A C 1
ATOM 532 O O . GLY A 1 72 ? -1.992 -2.867 -12.205 1.00 91.50 72 GLY A O 1
ATOM 533 N N . LYS A 1 73 ? -3.548 -1.659 -13.280 1.00 89.06 73 LYS A N 1
ATOM 534 C CA . LYS A 1 73 ? -2.953 -1.852 -14.610 1.00 89.06 73 LYS A CA 1
ATOM 535 C C . LYS A 1 73 ? -1.655 -1.051 -14.789 1.00 89.06 73 LYS A C 1
ATOM 537 O O . LYS A 1 73 ? -1.586 0.092 -14.335 1.00 89.06 73 LYS A O 1
ATOM 542 N N . PRO A 1 74 ? -0.674 -1.596 -15.529 1.00 86.88 74 PRO A N 1
ATOM 543 C CA . PRO A 1 74 ? 0.451 -0.816 -16.019 1.00 86.88 74 PRO A CA 1
ATOM 544 C C . PRO A 1 74 ? 0.002 0.314 -16.948 1.00 86.88 74 PRO A C 1
ATOM 546 O O . PRO A 1 74 ? -1.044 0.238 -17.599 1.00 86.88 74 PRO A O 1
ATOM 549 N N . THR A 1 75 ? 0.845 1.337 -17.059 1.00 83.81 75 THR A N 1
ATOM 550 C CA . THR A 1 75 ? 0.717 2.393 -18.069 1.00 83.81 75 THR A CA 1
ATOM 551 C C . THR A 1 75 ? 1.920 2.358 -19.008 1.00 83.81 75 THR A C 1
ATOM 553 O O . THR A 1 75 ? 3.029 2.024 -18.592 1.00 83.81 75 THR A O 1
ATOM 556 N N . GLY A 1 76 ? 1.709 2.695 -20.281 1.00 78.81 76 GLY A N 1
ATOM 557 C CA . GLY A 1 76 ? 2.788 2.759 -21.268 1.00 78.81 76 GLY A CA 1
ATOM 558 C C . GLY A 1 76 ? 3.284 1.423 -21.819 1.00 78.81 76 GLY A C 1
ATOM 559 O O . GLY A 1 76 ? 4.307 1.401 -22.493 1.00 78.81 76 GLY A O 1
ATOM 560 N N . ALA A 1 77 ? 2.581 0.316 -21.575 1.00 75.50 77 ALA A N 1
ATOM 561 C CA . ALA A 1 77 ? 2.869 -0.963 -22.227 1.00 75.50 77 ALA A CA 1
ATOM 562 C C . ALA A 1 77 ? 2.279 -1.006 -23.658 1.00 75.50 77 ALA A C 1
ATOM 564 O O . ALA A 1 77 ? 1.211 -0.436 -23.895 1.00 75.50 77 ALA A O 1
ATOM 565 N N . HIS A 1 78 ? 2.969 -1.648 -24.613 1.00 69.75 78 HIS A N 1
ATOM 566 C CA . HIS A 1 78 ? 2.521 -1.781 -26.012 1.00 69.75 78 HIS A CA 1
ATOM 567 C C . HIS A 1 78 ? 1.345 -2.752 -26.127 1.00 69.75 78 HIS A C 1
ATOM 569 O O . HIS A 1 78 ? 1.329 -3.765 -25.433 1.00 69.75 78 HIS A O 1
ATOM 575 N N . SER A 1 79 ? 0.378 -2.478 -27.009 1.00 65.38 79 SER A N 1
ATOM 576 C CA . SER A 1 79 ? -0.828 -3.312 -27.180 1.00 65.38 79 SER A CA 1
ATOM 577 C C . SER A 1 79 ? -0.508 -4.795 -27.357 1.00 65.38 79 SER A C 1
ATOM 579 O O . SER A 1 79 ? -1.191 -5.647 -26.798 1.00 65.38 79 SER A O 1
ATOM 581 N N . ASP A 1 80 ? 0.569 -5.077 -28.086 1.00 65.19 80 ASP A N 1
ATOM 582 C CA . ASP A 1 80 ? 0.960 -6.432 -28.472 1.00 65.19 80 ASP A CA 1
ATOM 583 C C . ASP A 1 80 ? 1.554 -7.232 -27.297 1.00 65.19 80 ASP A C 1
ATOM 585 O O . ASP A 1 80 ? 1.432 -8.454 -27.260 1.00 65.19 80 ASP A O 1
ATOM 589 N N . ASP A 1 81 ? 2.129 -6.550 -26.300 1.00 66.25 81 ASP A N 1
ATOM 590 C CA . ASP A 1 81 ? 2.619 -7.161 -25.057 1.00 66.25 81 ASP A CA 1
ATOM 591 C C . ASP A 1 81 ? 1.526 -7.189 -23.979 1.00 66.25 81 ASP A C 1
ATOM 593 O O . ASP A 1 81 ? 1.425 -8.119 -23.173 1.00 66.25 81 ASP A O 1
ATOM 597 N N . VAL A 1 82 ? 0.674 -6.159 -23.972 1.00 66.31 82 VAL A N 1
ATOM 598 C CA . VAL A 1 82 ? -0.385 -5.927 -22.986 1.00 66.31 82 VAL A CA 1
ATOM 599 C C . VAL A 1 82 ? -1.317 -7.126 -22.864 1.00 66.31 82 VAL A C 1
ATOM 601 O O . VAL A 1 82 ? -1.666 -7.484 -21.744 1.00 66.31 82 VAL A O 1
ATOM 604 N N . ASP A 1 83 ? -1.693 -7.786 -23.958 1.00 72.19 83 ASP A N 1
ATOM 605 C CA . ASP A 1 83 ? -2.649 -8.896 -23.889 1.00 72.19 83 ASP A CA 1
ATOM 606 C C . ASP A 1 83 ? -2.116 -10.090 -23.080 1.00 72.19 83 ASP A C 1
ATOM 608 O O . ASP A 1 83 ? -2.852 -10.671 -22.276 1.00 72.19 83 ASP A O 1
ATOM 612 N N . ALA A 1 84 ? -0.826 -10.418 -23.210 1.00 76.81 84 ALA A N 1
ATOM 613 C CA . ALA A 1 84 ? -0.201 -11.487 -22.432 1.00 76.81 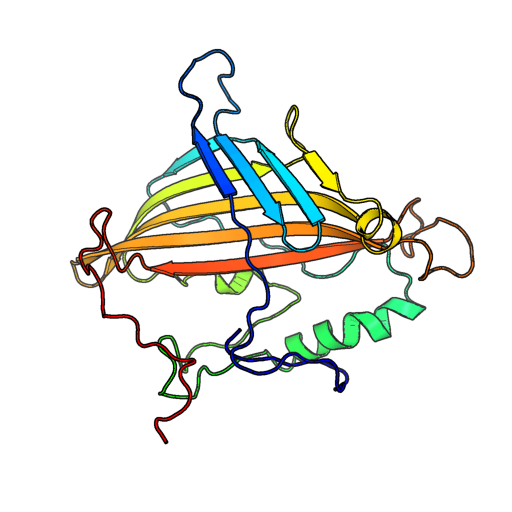84 ALA A CA 1
ATOM 614 C C . ALA A 1 84 ? 0.013 -11.078 -20.966 1.00 76.81 84 ALA A C 1
ATOM 616 O O . ALA A 1 84 ? -0.302 -11.847 -20.056 1.00 76.81 84 ALA A O 1
ATOM 617 N N . TYR A 1 85 ? 0.495 -9.857 -20.715 1.00 79.31 85 TYR A N 1
ATOM 618 C CA . TYR A 1 85 ? 0.749 -9.384 -19.350 1.00 79.31 85 TYR A CA 1
ATOM 619 C C . TYR A 1 85 ? -0.523 -9.053 -18.560 1.00 79.31 85 TYR A C 1
ATOM 621 O O . TYR A 1 85 ? -0.545 -9.179 -17.334 1.00 79.31 85 TYR A O 1
ATOM 629 N N . LEU A 1 86 ? -1.597 -8.644 -19.237 1.00 86.25 86 LEU A N 1
ATOM 630 C CA . LEU A 1 86 ? -2.899 -8.407 -18.619 1.00 86.25 86 LEU A CA 1
ATOM 631 C C . LEU A 1 86 ? -3.746 -9.674 -18.504 1.00 86.25 86 LEU A C 1
ATOM 633 O O . LEU A 1 86 ? -4.777 -9.634 -17.833 1.00 86.25 86 LEU A O 1
ATOM 637 N N . ALA A 1 87 ? -3.327 -10.798 -19.092 1.00 88.69 87 ALA A N 1
ATOM 638 C CA . ALA A 1 87 ? -4.026 -12.071 -18.951 1.00 88.69 87 ALA A CA 1
ATOM 639 C C . ALA A 1 87 ? -4.342 -12.421 -17.480 1.00 88.69 87 ALA A C 1
ATOM 641 O O . ALA A 1 87 ? -5.512 -12.694 -17.196 1.00 88.69 87 ALA A O 1
ATOM 642 N N . PRO A 1 88 ? -3.398 -12.345 -16.514 1.00 90.50 88 PRO A N 1
ATOM 643 C CA . PRO A 1 88 ? -3.733 -12.553 -15.104 1.00 90.50 88 PRO A CA 1
ATOM 644 C C . PRO A 1 88 ? -4.708 -11.510 -14.548 1.00 90.50 88 PRO A C 1
ATOM 646 O O . PRO A 1 88 ? -5.592 -11.863 -13.772 1.00 90.50 88 PRO A O 1
ATOM 649 N N . TYR A 1 89 ? -4.622 -10.248 -14.972 1.00 91.88 89 TYR A N 1
ATOM 650 C CA . TYR A 1 89 ? -5.555 -9.208 -14.528 1.00 91.88 89 TYR A CA 1
ATOM 651 C C . TYR A 1 89 ? -6.992 -9.500 -14.963 1.00 91.88 89 TYR A C 1
ATOM 653 O O . TYR A 1 89 ? -7.914 -9.391 -14.159 1.00 91.88 89 TYR A O 1
ATOM 661 N N . TYR A 1 90 ? -7.193 -9.882 -16.225 1.00 91.62 90 TYR A N 1
ATOM 662 C CA . TYR A 1 90 ? -8.517 -10.235 -16.736 1.00 91.62 90 TYR A CA 1
ATOM 663 C C . TYR A 1 90 ? -9.018 -11.552 -16.152 1.00 91.62 90 TYR A C 1
ATOM 665 O O . TYR A 1 90 ? -10.180 -11.638 -15.760 1.00 91.62 90 TYR A O 1
ATOM 673 N N . HIS A 1 91 ? -8.136 -12.543 -16.010 1.00 93.88 91 HIS A N 1
ATOM 674 C CA . HIS A 1 91 ? -8.484 -13.805 -15.376 1.00 93.88 91 HIS A CA 1
ATOM 675 C C . HIS A 1 91 ? -8.984 -13.595 -13.947 1.00 93.88 91 HIS A C 1
ATOM 677 O O . HIS A 1 91 ? -10.086 -14.039 -13.640 1.00 93.88 91 HIS A O 1
ATOM 683 N N . PHE A 1 92 ? -8.227 -12.891 -13.099 1.00 93.69 92 PHE A N 1
ATOM 684 C CA . PHE A 1 92 ? -8.602 -12.665 -11.702 1.00 93.69 92 PHE A CA 1
ATOM 685 C C . PHE A 1 92 ? -9.653 -11.565 -11.516 1.00 93.69 92 PHE A C 1
ATOM 687 O O . PHE A 1 92 ? -10.209 -11.474 -10.434 1.00 93.69 92 PHE A O 1
ATOM 694 N N . ARG A 1 93 ? -9.989 -10.771 -12.540 1.00 92.38 93 ARG A N 1
ATOM 695 C CA . ARG A 1 93 ? -11.228 -9.970 -12.553 1.00 92.38 93 ARG A CA 1
ATOM 696 C C . ARG A 1 93 ? -12.457 -10.875 -12.662 1.00 92.38 93 ARG A C 1
ATOM 698 O O . ARG A 1 93 ? -13.423 -10.689 -11.937 1.00 92.38 93 ARG A O 1
ATOM 705 N N . ASP A 1 94 ? -12.424 -11.840 -13.580 1.00 93.44 94 ASP A N 1
ATOM 706 C CA . ASP A 1 94 ? -13.575 -12.713 -13.857 1.00 93.44 94 ASP A CA 1
ATOM 707 C C . ASP A 1 94 ? -13.636 -13.922 -12.905 1.00 93.44 94 ASP A C 1
ATOM 709 O O . ASP A 1 94 ? -14.694 -14.511 -12.694 1.00 93.44 94 ASP A O 1
ATOM 713 N N . ASN A 1 95 ? -12.495 -14.284 -12.316 1.00 93.25 95 ASN A N 1
ATOM 714 C CA . ASN A 1 95 ? -12.296 -15.419 -11.420 1.00 93.25 95 ASN A CA 1
ATOM 715 C C . ASN A 1 95 ? -11.525 -14.944 -10.180 1.00 93.25 95 ASN A C 1
ATOM 717 O O . ASN A 1 95 ? -10.354 -15.286 -10.007 1.00 93.25 95 ASN A O 1
ATOM 721 N N . HIS A 1 96 ? -12.155 -14.108 -9.346 1.00 90.56 96 HIS A N 1
ATOM 722 C CA . HIS A 1 96 ? -11.489 -13.477 -8.203 1.00 90.56 96 HIS A CA 1
ATOM 723 C C . HIS A 1 96 ? -10.682 -14.459 -7.349 1.00 90.56 96 HIS A C 1
ATOM 725 O O . HIS A 1 96 ? -11.144 -15.544 -6.980 1.00 90.56 96 HIS A O 1
ATOM 731 N N . PHE A 1 97 ? -9.473 -14.038 -6.979 1.00 89.69 97 PHE A N 1
ATOM 732 C CA . PHE A 1 97 ? -8.623 -14.817 -6.093 1.00 89.69 97 PHE A CA 1
ATOM 733 C C . PHE A 1 97 ? -9.163 -14.751 -4.661 1.00 89.69 97 PHE A C 1
ATOM 735 O O . PHE A 1 97 ? -9.131 -13.702 -4.020 1.00 89.69 97 PHE A O 1
ATOM 742 N N . LYS A 1 98 ? -9.655 -15.883 -4.150 1.00 87.56 98 LYS A N 1
ATOM 743 C CA . LYS A 1 98 ? -10.239 -15.994 -2.801 1.00 87.56 98 LYS A CA 1
ATOM 744 C C . LYS A 1 98 ? -9.264 -16.507 -1.740 1.00 87.56 98 LYS A C 1
ATOM 746 O O . LYS A 1 98 ? -9.599 -16.554 -0.565 1.00 87.56 98 LYS A O 1
ATOM 751 N N . GLY A 1 99 ? -8.057 -16.918 -2.131 1.00 84.69 99 GLY A N 1
ATOM 752 C CA . GLY A 1 99 ? -7.102 -17.526 -1.206 1.00 84.69 99 GLY A CA 1
ATOM 753 C C . GLY A 1 99 ? -7.691 -18.746 -0.486 1.00 84.69 99 GLY A C 1
ATOM 754 O O . GLY A 1 99 ? -8.187 -19.672 -1.128 1.00 84.69 99 GLY A O 1
ATOM 755 N N . LYS A 1 100 ? -7.618 -18.750 0.849 1.00 80.38 100 LYS A N 1
ATOM 756 C CA . LYS A 1 100 ? -8.053 -19.859 1.716 1.00 80.38 100 LYS A CA 1
ATOM 757 C C . LYS A 1 100 ? -9.342 -19.552 2.489 1.00 80.38 100 LYS A C 1
ATOM 759 O O . LYS A 1 100 ? -9.599 -20.182 3.505 1.00 80.38 100 LYS A O 1
ATOM 764 N N . THR A 1 101 ? -10.184 -18.629 2.020 1.00 75.50 101 THR A N 1
ATOM 765 C CA . THR A 1 101 ? -11.348 -18.162 2.801 1.00 75.50 101 THR A CA 1
ATOM 766 C C . THR A 1 101 ? -12.461 -19.185 3.035 1.00 75.50 101 THR A C 1
ATOM 768 O O . THR A 1 101 ? -13.364 -18.928 3.821 1.00 75.50 101 THR A O 1
ATOM 771 N N . ASN A 1 102 ? -12.391 -20.359 2.405 1.00 70.12 102 ASN A N 1
ATOM 772 C CA . ASN A 1 102 ? -13.296 -21.483 2.672 1.00 70.12 102 ASN A CA 1
ATOM 773 C C . ASN A 1 102 ? -12.673 -22.559 3.574 1.00 70.12 102 ASN A C 1
ATOM 775 O O . ASN A 1 102 ? -13.308 -23.580 3.836 1.00 70.12 102 ASN A O 1
ATOM 779 N N . ASP A 1 103 ? -11.419 -22.389 3.987 1.00 71.81 103 ASP A N 1
ATOM 780 C CA . ASP A 1 103 ? -10.733 -23.343 4.843 1.00 71.81 103 ASP A CA 1
ATOM 781 C C . ASP A 1 103 ? -10.867 -22.885 6.303 1.00 71.81 103 ASP A C 1
ATOM 783 O O . ASP A 1 103 ? -10.287 -21.865 6.681 1.00 71.81 103 ASP A O 1
ATOM 787 N N . PRO A 1 104 ? -11.622 -23.623 7.138 1.00 67.44 104 PRO A N 1
ATOM 788 C CA . PRO A 1 104 ? -11.933 -23.214 8.506 1.00 67.44 104 PRO A CA 1
ATOM 789 C C . PRO A 1 104 ? -10.704 -23.170 9.426 1.00 67.44 104 PRO A C 1
ATOM 791 O O . PRO A 1 104 ? -10.827 -22.774 10.581 1.00 67.44 104 PRO A O 1
ATOM 794 N N . ARG A 1 105 ? -9.529 -23.591 8.941 1.00 66.81 105 ARG A N 1
ATOM 795 C CA . ARG A 1 105 ? -8.257 -23.506 9.667 1.00 66.81 105 ARG A CA 1
ATOM 796 C C . ARG A 1 105 ? -7.622 -22.112 9.629 1.00 66.81 105 ARG A C 1
ATOM 798 O O . ARG A 1 105 ? -6.703 -21.883 10.403 1.00 66.81 105 ARG A O 1
ATOM 805 N N . TYR A 1 106 ? -8.076 -21.210 8.755 1.00 63.94 106 TYR A N 1
ATOM 806 C CA . TYR A 1 106 ? -7.526 -19.855 8.621 1.00 63.94 106 TYR A CA 1
ATOM 807 C C . TYR A 1 106 ? -8.415 -18.841 9.358 1.00 63.94 106 TYR A C 1
ATOM 809 O O . TYR A 1 106 ? -9.600 -18.706 9.043 1.00 63.94 106 TYR A O 1
ATOM 817 N N . GLN A 1 107 ? -7.870 -18.108 10.333 1.00 56.88 107 GLN A N 1
ATOM 818 C CA . GLN A 1 107 ? -8.571 -16.997 10.975 1.00 56.88 107 GLN A CA 1
ATOM 819 C C . GLN A 1 107 ? -8.726 -15.863 9.952 1.00 56.88 107 GLN A C 1
ATOM 821 O O . GLN A 1 107 ? -7.770 -15.403 9.334 1.00 56.88 107 GLN A O 1
ATOM 826 N N . GLY A 1 108 ? -9.968 -15.432 9.731 1.00 60.94 108 GLY A N 1
ATOM 827 C CA . GLY A 1 108 ? -10.319 -14.512 8.643 1.00 60.94 108 GLY A CA 1
ATOM 828 C C . GLY A 1 108 ? -10.853 -15.209 7.390 1.00 60.94 108 GLY A C 1
ATOM 829 O O . GLY A 1 108 ? -11.147 -14.540 6.400 1.00 60.94 108 GLY A O 1
ATOM 830 N N . ALA A 1 109 ? -11.027 -16.536 7.428 1.00 63.25 109 ALA A N 1
ATOM 831 C CA . ALA A 1 109 ? -11.879 -17.240 6.483 1.00 63.25 109 ALA A CA 1
ATOM 832 C C . ALA A 1 109 ? -13.322 -16.732 6.604 1.00 63.25 109 ALA A C 1
ATOM 834 O O . ALA A 1 109 ? -14.078 -17.143 7.483 1.00 63.25 109 ALA A O 1
ATOM 835 N N . ASP A 1 110 ? -13.679 -15.804 5.723 1.00 70.44 110 ASP A N 1
ATOM 836 C CA . ASP A 1 110 ? -15.030 -15.287 5.599 1.00 70.44 110 ASP A CA 1
ATOM 837 C C . ASP A 1 110 ? -15.641 -15.769 4.283 1.00 70.44 110 ASP A C 1
ATOM 839 O O . ASP A 1 110 ? -15.167 -15.449 3.189 1.00 70.44 110 ASP A O 1
ATOM 843 N N . SER A 1 111 ? -16.730 -16.529 4.393 1.00 70.12 111 SER A N 1
ATOM 844 C CA . SER A 1 111 ? -17.514 -16.983 3.242 1.00 70.12 111 SER A CA 1
ATOM 845 C C . SER A 1 111 ? -18.094 -15.832 2.406 1.00 70.12 111 SER A C 1
ATOM 847 O O . SER A 1 111 ? -18.401 -16.035 1.231 1.00 70.12 111 SER A O 1
ATOM 849 N N . ALA A 1 112 ? -18.219 -14.633 2.986 1.00 75.12 112 ALA A N 1
ATOM 850 C CA . ALA A 1 112 ? -18.640 -13.416 2.302 1.00 75.12 112 ALA A CA 1
ATOM 851 C C . ALA A 1 112 ? -17.503 -12.732 1.521 1.00 75.12 112 ALA A C 1
ATOM 853 O O . ALA A 1 112 ? -17.765 -11.786 0.780 1.00 75.12 112 ALA A O 1
ATOM 854 N N . PHE A 1 113 ? -16.250 -13.196 1.631 1.00 83.38 113 PHE A N 1
ATOM 855 C CA . PHE A 1 113 ? -15.145 -12.648 0.846 1.00 83.38 113 PHE A CA 1
ATOM 856 C C . PHE A 1 113 ? -15.335 -12.943 -0.649 1.00 83.38 113 PHE A C 1
ATOM 858 O O . PHE A 1 113 ? -15.148 -14.068 -1.130 1.00 83.38 113 PHE A O 1
ATOM 865 N N . GLU A 1 114 ? -15.684 -11.905 -1.408 1.00 83.88 114 GLU A N 1
ATOM 866 C CA . GLU A 1 114 ? -15.948 -12.007 -2.847 1.00 83.88 114 GLU A CA 1
ATOM 867 C C . GLU A 1 114 ? -14.677 -12.269 -3.674 1.00 83.88 114 GLU A C 1
ATOM 869 O O . GLU A 1 114 ? -14.763 -12.800 -4.786 1.00 83.88 114 GLU A O 1
ATOM 874 N N . GLY A 1 115 ? -13.505 -12.004 -3.088 1.00 88.44 115 GLY A N 1
ATOM 875 C CA . GLY A 1 115 ? -12.186 -12.234 -3.668 1.00 88.44 115 GLY A CA 1
ATOM 876 C C . GLY A 1 115 ? -11.482 -10.949 -4.118 1.00 88.44 115 GLY A C 1
ATOM 877 O O . GLY A 1 115 ? -12.070 -9.874 -4.177 1.00 88.44 115 GLY A O 1
ATOM 878 N N . PHE A 1 116 ? -10.187 -11.058 -4.417 1.00 90.56 116 PHE A N 1
ATOM 879 C CA . PHE A 1 116 ? -9.360 -9.935 -4.860 1.00 90.56 116 PHE A CA 1
ATOM 880 C C . PHE A 1 116 ? -9.531 -9.645 -6.355 1.00 90.56 116 PHE A C 1
ATOM 882 O O . PHE A 1 116 ? -9.353 -10.541 -7.185 1.00 90.56 116 PHE A O 1
ATOM 889 N N . ASN A 1 117 ? -9.798 -8.376 -6.680 1.00 92.00 117 ASN A N 1
ATOM 890 C CA . ASN A 1 117 ? -9.825 -7.848 -8.040 1.00 92.00 117 ASN A CA 1
ATOM 891 C C . ASN A 1 117 ? -8.556 -7.019 -8.316 1.00 92.00 117 ASN A C 1
ATOM 893 O O . ASN A 1 117 ? -8.425 -5.912 -7.787 1.00 92.00 117 ASN A O 1
ATOM 897 N N . PRO A 1 118 ? -7.638 -7.477 -9.185 1.00 92.12 118 PRO A N 1
ATOM 898 C CA . PRO A 1 118 ? -6.395 -6.755 -9.453 1.00 92.12 118 PRO A CA 1
ATOM 899 C C . PRO A 1 118 ? -6.597 -5.450 -10.240 1.00 92.12 118 PRO A C 1
ATOM 901 O O . PRO A 1 118 ? -5.682 -4.632 -10.307 1.00 92.12 118 PRO A O 1
ATOM 904 N N . LEU A 1 119 ? -7.771 -5.227 -10.845 1.00 92.38 119 LEU A N 1
ATOM 905 C CA . LEU A 1 119 ? -8.093 -3.963 -11.516 1.00 92.38 119 LEU A CA 1
ATOM 906 C C . LEU A 1 119 ? -8.575 -2.886 -10.547 1.00 92.38 119 LEU A C 1
ATOM 908 O O . LEU A 1 119 ? -8.420 -1.706 -10.847 1.00 92.38 119 LEU A O 1
ATOM 912 N N . LEU A 1 120 ? -9.143 -3.289 -9.410 1.00 93.69 120 LEU A N 1
ATOM 913 C CA . LEU A 1 120 ? -9.702 -2.403 -8.390 1.00 93.69 120 LEU A CA 1
ATOM 914 C C . LEU A 1 120 ? -9.183 -2.806 -6.998 1.00 93.69 120 LEU A C 1
ATOM 916 O O . LEU A 1 120 ? -9.966 -3.089 -6.091 1.00 93.69 120 LEU A O 1
ATOM 920 N N . PRO A 1 121 ? -7.852 -2.849 -6.798 1.00 93.50 121 PRO A N 1
ATOM 921 C CA . PRO A 1 121 ? -7.260 -3.506 -5.636 1.00 93.50 121 PRO A CA 1
ATOM 922 C C . PRO A 1 121 ? -7.657 -2.863 -4.303 1.00 93.50 121 PRO A C 1
ATOM 924 O O . PRO A 1 121 ? -7.736 -3.560 -3.301 1.00 93.50 121 PRO A O 1
ATOM 927 N N . ALA A 1 122 ? -7.955 -1.560 -4.271 1.00 95.06 122 ALA A N 1
ATOM 928 C CA . ALA A 1 122 ? -8.354 -0.867 -3.045 1.00 95.06 122 ALA A CA 1
ATOM 929 C C . ALA A 1 122 ? -9.806 -1.136 -2.604 1.00 95.06 122 ALA A C 1
ATOM 931 O O . ALA A 1 122 ? -10.175 -0.742 -1.499 1.00 95.06 122 ALA A O 1
ATOM 932 N N . GLU A 1 123 ? -10.639 -1.806 -3.411 1.00 92.88 123 GLU A N 1
ATOM 933 C CA . GLU A 1 123 ? -12.036 -2.076 -3.033 1.00 92.88 123 GLU A CA 1
ATOM 934 C C . GLU A 1 123 ? -12.155 -2.917 -1.766 1.00 92.88 123 GLU A C 1
ATOM 936 O O . GLU A 1 123 ? -13.045 -2.658 -0.961 1.00 92.88 123 GLU A O 1
ATOM 941 N N . LEU A 1 124 ? -11.209 -3.828 -1.524 1.00 91.69 124 LEU A N 1
ATOM 942 C CA . LEU A 1 124 ? -11.186 -4.655 -0.315 1.00 91.69 124 LEU A CA 1
ATOM 943 C C . LEU A 1 124 ? -10.970 -3.866 0.981 1.00 91.69 124 LEU A C 1
ATOM 945 O O . LEU A 1 124 ? -11.200 -4.403 2.057 1.00 91.69 124 LEU A O 1
ATOM 949 N N . LEU A 1 125 ? -10.510 -2.614 0.911 1.00 94.75 125 LEU A N 1
ATOM 950 C CA . LEU A 1 125 ? -10.396 -1.762 2.096 1.00 94.75 125 LEU A CA 1
ATOM 951 C C . LEU A 1 125 ? -11.740 -1.124 2.470 1.00 94.75 125 LEU A C 1
ATOM 953 O O . LEU A 1 125 ? -11.930 -0.703 3.613 1.00 94.75 125 LEU A O 1
ATOM 957 N N . ARG A 1 126 ? -12.687 -1.048 1.528 1.00 93.00 126 ARG A N 1
ATOM 958 C CA . ARG A 1 126 ? -13.998 -0.438 1.762 1.00 93.00 126 ARG A CA 1
ATOM 959 C C . ARG A 1 126 ? -14.839 -1.364 2.628 1.00 93.00 126 ARG A C 1
ATOM 961 O O . ARG A 1 126 ? -14.971 -2.544 2.332 1.00 93.00 126 ARG A O 1
ATOM 968 N N . ASN A 1 127 ? -15.436 -0.810 3.681 1.00 87.94 127 ASN A N 1
ATOM 969 C CA . ASN A 1 127 ? -16.304 -1.532 4.619 1.00 87.94 127 ASN A CA 1
ATOM 970 C C . ASN A 1 127 ? -15.642 -2.732 5.330 1.00 87.94 127 ASN A C 1
ATOM 972 O O . ASN A 1 127 ? -16.345 -3.535 5.933 1.00 87.94 127 ASN A O 1
ATOM 976 N N . ALA A 1 128 ? -14.310 -2.854 5.289 1.00 90.94 128 ALA A N 1
ATOM 977 C CA . ALA A 1 128 ? -13.594 -3.948 5.947 1.00 90.94 128 ALA A CA 1
ATOM 978 C C . ALA A 1 128 ? -13.503 -3.781 7.472 1.00 90.94 128 ALA A C 1
ATOM 980 O O . ALA A 1 128 ? -13.273 -4.753 8.187 1.00 90.94 128 ALA A O 1
ATOM 981 N N . ILE A 1 129 ? -13.669 -2.555 7.977 1.00 94.00 129 ILE A N 1
ATOM 982 C CA . ILE A 1 129 ? -13.685 -2.272 9.413 1.00 94.00 129 ILE A CA 1
ATOM 983 C C . ILE A 1 129 ? -15.131 -2.352 9.917 1.00 94.00 129 ILE A C 1
ATOM 985 O O . ILE A 1 129 ? -15.970 -1.576 9.451 1.00 94.00 129 ILE A O 1
ATOM 989 N N . PRO A 1 130 ? -15.434 -3.251 10.870 1.00 92.69 130 PRO A N 1
ATOM 990 C CA . PRO A 1 130 ? -16.775 -3.394 11.411 1.00 92.69 130 PRO A CA 1
ATOM 991 C C . PRO A 1 130 ? -17.109 -2.304 12.435 1.00 92.69 130 PRO A C 1
ATOM 993 O O . PRO A 1 130 ? -16.240 -1.650 13.023 1.00 92.69 130 PRO A O 1
ATOM 996 N N . GLY A 1 131 ? -18.408 -2.185 12.705 1.00 94.44 131 GLY A N 1
ATOM 997 C CA . GLY A 1 131 ? -18.942 -1.344 13.767 1.00 94.44 131 GLY A CA 1
ATOM 998 C C . GLY A 1 131 ? -18.988 0.143 13.424 1.00 94.44 131 GLY A C 1
ATOM 999 O O . GLY A 1 131 ? -18.904 0.559 12.268 1.00 94.44 131 GLY A O 1
ATOM 1000 N N . LYS A 1 132 ? -19.187 0.965 14.454 1.00 96.81 132 LYS A N 1
ATOM 1001 C CA . LYS A 1 132 ? -19.289 2.418 14.314 1.00 96.81 132 LYS A CA 1
ATOM 1002 C C . LYS A 1 132 ? -17.901 3.041 14.390 1.00 96.81 132 LYS A C 1
ATOM 1004 O O . LYS A 1 132 ? -17.259 2.966 15.434 1.00 96.81 132 LYS A O 1
ATOM 1009 N N . ILE A 1 133 ? -17.475 3.718 13.326 1.00 97.44 133 ILE A N 1
ATOM 1010 C CA . ILE A 1 133 ? -16.234 4.501 13.341 1.00 97.44 133 ILE A CA 1
ATOM 1011 C C . ILE A 1 133 ? -16.371 5.671 14.322 1.00 97.44 133 ILE A C 1
ATOM 1013 O O . ILE A 1 133 ? -17.350 6.423 14.273 1.00 97.44 133 ILE A O 1
ATOM 1017 N N . LYS A 1 134 ? -15.395 5.802 15.223 1.00 97.75 134 LYS A N 1
ATOM 1018 C CA . LYS A 1 134 ? -15.305 6.877 16.219 1.00 97.75 134 LYS A CA 1
ATOM 1019 C C . LYS A 1 134 ? -14.291 7.932 15.807 1.00 97.75 134 LYS A C 1
ATOM 1021 O O . LYS A 1 134 ? -14.601 9.120 15.871 1.00 97.75 134 LYS A O 1
ATOM 1026 N N . HIS A 1 135 ? -13.113 7.486 15.385 1.00 98.50 135 HIS A N 1
ATOM 1027 C CA . HIS A 1 135 ? -11.987 8.345 15.060 1.00 98.50 135 HIS A CA 1
ATOM 1028 C C . HIS A 1 135 ? -11.088 7.681 14.015 1.00 98.50 135 HIS A C 1
ATOM 1030 O O . HIS A 1 135 ? -10.901 6.465 14.032 1.00 98.50 135 HIS A O 1
ATOM 1036 N N . THR A 1 136 ? -10.525 8.486 13.122 1.00 98.62 136 THR A N 1
ATOM 1037 C CA . THR A 1 136 ? -9.585 8.064 12.087 1.00 98.62 136 THR A CA 1
ATOM 1038 C C . THR A 1 136 ? -8.420 9.040 12.061 1.00 98.62 136 THR A C 1
ATOM 1040 O O . THR A 1 136 ? -8.612 10.227 11.788 1.00 98.62 136 THR A O 1
ATOM 1043 N N . THR A 1 137 ? -7.211 8.526 12.270 1.00 98.31 137 THR A N 1
ATOM 1044 C CA . THR A 1 137 ? -5.963 9.225 11.961 1.00 98.31 137 THR A CA 1
ATOM 1045 C C . THR A 1 137 ? -5.458 8.735 10.608 1.00 98.31 137 THR A C 1
ATOM 1047 O O . THR A 1 137 ? -5.113 7.563 10.451 1.00 98.31 137 THR A O 1
ATOM 1050 N N . GLU A 1 138 ? -5.409 9.622 9.622 1.00 98.12 138 GLU A N 1
ATOM 1051 C CA . GLU A 1 138 ? -4.851 9.346 8.302 1.00 98.12 138 GLU A CA 1
ATOM 1052 C C . GLU A 1 138 ? -3.408 9.848 8.231 1.00 98.12 138 GLU A C 1
ATOM 1054 O O . GLU A 1 138 ? -3.127 10.982 8.607 1.00 98.12 138 GLU A O 1
ATOM 1059 N N . LEU A 1 139 ? -2.495 9.024 7.719 1.00 97.56 139 LEU A N 1
ATOM 1060 C CA . LEU A 1 139 ? -1.099 9.374 7.465 1.00 97.56 139 LEU A CA 1
ATOM 1061 C C . LEU A 1 139 ? -0.824 9.221 5.969 1.00 97.56 139 LEU A C 1
ATOM 1063 O O . LEU A 1 139 ? -0.942 8.119 5.427 1.00 97.56 139 LEU A O 1
ATOM 1067 N N . ARG A 1 140 ? -0.424 10.305 5.303 1.00 97.19 140 ARG A N 1
ATOM 1068 C CA . ARG A 1 140 ? -0.039 10.298 3.885 1.00 97.19 140 ARG A CA 1
ATOM 1069 C C . ARG A 1 140 ? 1.439 10.594 3.760 1.00 97.19 140 ARG A C 1
ATOM 1071 O O . ARG A 1 140 ? 1.901 11.624 4.241 1.00 97.19 140 ARG A O 1
ATOM 1078 N N . VAL A 1 141 ? 2.169 9.710 3.088 1.00 97.44 141 VAL A N 1
ATOM 1079 C CA . VAL A 1 141 ? 3.597 9.893 2.810 1.00 97.44 141 VAL A CA 1
ATOM 1080 C C . VAL A 1 141 ? 3.912 9.565 1.357 1.00 97.44 141 VAL A C 1
ATOM 1082 O O . VAL A 1 141 ? 3.328 8.655 0.767 1.00 97.44 141 VAL A O 1
ATOM 1085 N N . SER A 1 142 ? 4.855 10.307 0.787 1.00 97.56 142 SER A N 1
ATOM 1086 C CA . SER A 1 142 ? 5.329 10.123 -0.580 1.00 97.56 142 SER A CA 1
ATOM 1087 C C . SER A 1 142 ? 6.842 10.268 -0.648 1.00 97.56 142 SER A C 1
ATOM 1089 O O . SER A 1 142 ? 7.432 11.097 0.043 1.00 97.56 142 SER A O 1
ATOM 1091 N N . THR A 1 143 ? 7.479 9.499 -1.524 1.00 97.75 143 THR A N 1
ATOM 1092 C CA . THR A 1 143 ? 8.893 9.699 -1.878 1.00 97.75 143 THR A CA 1
ATOM 1093 C C . THR A 1 143 ? 9.092 10.880 -2.824 1.00 97.75 143 THR A C 1
ATOM 1095 O O . THR A 1 143 ? 10.221 11.171 -3.189 1.00 97.75 143 THR A O 1
ATOM 1098 N N . ARG A 1 144 ? 8.018 11.551 -3.255 1.00 95.94 144 ARG A N 1
ATOM 1099 C CA . ARG A 1 144 ? 8.079 12.708 -4.162 1.00 95.94 144 ARG A CA 1
ATOM 1100 C C . ARG A 1 144 ? 8.004 14.057 -3.462 1.00 95.94 144 ARG A C 1
ATOM 1102 O O . ARG A 1 144 ? 8.106 15.083 -4.130 1.00 95.94 144 ARG A O 1
ATOM 1109 N N . PHE A 1 145 ? 7.782 14.068 -2.152 1.00 92.38 145 PHE A N 1
ATOM 1110 C CA . PHE A 1 145 ? 7.750 15.300 -1.375 1.00 92.38 145 PHE A CA 1
ATOM 1111 C C . PHE A 1 145 ? 9.127 15.630 -0.812 1.00 92.38 145 PHE A C 1
ATOM 1113 O O . PHE A 1 145 ? 9.803 14.762 -0.261 1.00 92.38 145 PHE A O 1
ATOM 1120 N N . GLU A 1 146 ? 9.501 16.905 -0.920 1.00 90.06 146 GLU A N 1
ATOM 1121 C CA . GLU A 1 146 ? 10.750 17.471 -0.402 1.00 90.06 146 GLU A CA 1
ATOM 1122 C C . GLU A 1 146 ? 11.990 16.657 -0.810 1.00 90.06 146 GLU A C 1
ATOM 1124 O O . GLU A 1 146 ? 12.289 16.505 -1.992 1.00 90.06 146 GLU A O 1
ATOM 1129 N N . THR A 1 147 ? 12.721 16.138 0.176 1.00 92.12 147 THR A N 1
ATOM 1130 C CA . THR A 1 147 ? 13.932 15.325 0.027 1.00 92.12 147 THR A CA 1
ATOM 1131 C C . THR A 1 147 ? 13.644 13.825 0.050 1.00 92.12 147 THR A C 1
ATOM 1133 O O . THR A 1 147 ? 14.568 13.022 0.193 1.00 92.12 147 THR A O 1
ATOM 1136 N N . GLY A 1 148 ? 12.370 13.437 -0.056 1.00 95.19 148 GLY A N 1
ATOM 1137 C CA . GLY A 1 148 ? 11.963 12.050 -0.197 1.00 95.19 148 GLY A CA 1
ATOM 1138 C C . GLY A 1 148 ? 12.601 11.399 -1.423 1.00 95.19 148 GLY A C 1
ATOM 1139 O O . GLY A 1 148 ? 13.013 12.063 -2.375 1.00 95.19 148 GLY A O 1
ATOM 1140 N N . GLY A 1 149 ? 12.702 10.076 -1.390 1.00 96.88 149 GLY A N 1
ATOM 1141 C CA . GLY A 1 149 ? 13.279 9.329 -2.494 1.00 96.88 149 GLY A CA 1
ATOM 1142 C C . GLY A 1 149 ? 13.390 7.841 -2.222 1.00 96.88 149 GLY A C 1
ATOM 1143 O O . GLY A 1 149 ? 13.180 7.361 -1.102 1.00 96.88 149 GLY A O 1
ATOM 1144 N N . ILE A 1 150 ? 13.744 7.121 -3.279 1.00 96.75 150 ILE A N 1
ATOM 1145 C CA . ILE A 1 150 ? 14.128 5.718 -3.228 1.00 96.75 150 ILE A CA 1
ATOM 1146 C C . ILE A 1 150 ? 15.577 5.637 -3.704 1.00 96.75 150 ILE A C 1
ATOM 1148 O O . ILE A 1 150 ? 15.940 6.222 -4.720 1.00 96.75 150 ILE A O 1
ATOM 1152 N N . VAL A 1 151 ? 16.416 4.944 -2.940 1.00 95.25 151 VAL A N 1
ATOM 1153 C CA . VAL A 1 151 ? 17.792 4.631 -3.327 1.00 95.25 151 VAL A CA 1
ATOM 1154 C C . VAL A 1 151 ? 17.838 3.161 -3.705 1.00 95.25 151 VAL A C 1
ATOM 1156 O O . VAL A 1 151 ? 17.594 2.290 -2.866 1.00 95.25 151 VAL A O 1
ATOM 1159 N N . ASN A 1 152 ? 18.147 2.896 -4.970 1.00 91.81 152 ASN A N 1
ATOM 1160 C CA . ASN A 1 152 ? 18.132 1.569 -5.566 1.00 91.81 152 ASN A CA 1
ATOM 1161 C C . ASN A 1 152 ? 19.560 1.026 -5.704 1.00 91.81 152 ASN A C 1
ATOM 1163 O O . ASN A 1 152 ? 20.519 1.761 -5.937 1.00 91.81 152 ASN A O 1
ATOM 1167 N N . THR A 1 153 ? 19.732 -0.286 -5.542 1.00 91.19 153 THR A N 1
ATOM 1168 C CA . THR A 1 153 ? 21.002 -0.920 -5.917 1.00 91.19 153 THR A CA 1
ATOM 1169 C C . THR A 1 153 ? 21.128 -1.012 -7.443 1.00 91.19 153 THR A C 1
ATOM 1171 O O . THR A 1 153 ? 20.120 -1.223 -8.125 1.00 91.19 153 THR A O 1
ATOM 1174 N N . PRO A 1 154 ? 22.356 -1.001 -8.004 1.00 86.06 154 PRO A N 1
ATOM 1175 C CA . PRO A 1 154 ? 22.557 -1.063 -9.457 1.00 86.06 154 PRO A CA 1
ATOM 1176 C C . PRO A 1 154 ? 21.994 -2.318 -10.142 1.00 86.06 154 PRO A C 1
ATOM 1178 O O . PRO A 1 154 ? 21.880 -2.360 -11.366 1.00 86.06 154 PRO A O 1
ATOM 1181 N N . PHE A 1 155 ? 21.717 -3.385 -9.386 1.00 80.75 155 PHE A N 1
ATOM 1182 C CA . PHE A 1 155 ? 21.124 -4.612 -9.921 1.00 80.75 155 PHE A CA 1
ATOM 1183 C C . PHE A 1 155 ? 19.625 -4.449 -10.181 1.00 80.75 155 PHE A C 1
ATOM 1185 O O . PHE A 1 155 ? 19.138 -4.938 -11.198 1.00 80.75 155 PHE A O 1
ATOM 1192 N N . ILE A 1 156 ? 18.921 -3.745 -9.289 1.00 80.06 156 ILE A N 1
ATOM 1193 C CA . ILE A 1 156 ? 17.486 -3.473 -9.404 1.00 80.06 156 ILE A CA 1
ATOM 1194 C C . ILE A 1 156 ? 17.234 -2.383 -10.446 1.00 80.06 156 ILE A C 1
ATOM 1196 O O . ILE A 1 156 ? 16.418 -2.594 -11.340 1.00 80.06 156 ILE A O 1
ATOM 1200 N N . GLU A 1 157 ? 18.038 -1.314 -10.446 1.00 79.88 157 GLU A N 1
ATOM 1201 C CA . GLU A 1 157 ? 17.973 -0.240 -11.455 1.00 79.88 157 GLU A CA 1
ATOM 1202 C C . GLU A 1 157 ? 18.152 -0.722 -12.899 1.00 79.88 157 GLU A C 1
ATOM 1204 O O . GLU A 1 157 ? 17.857 0.009 -13.824 1.00 79.88 157 GLU A O 1
ATOM 1209 N N . LYS A 1 158 ? 18.677 -1.926 -13.146 1.00 77.19 158 LYS A N 1
ATOM 1210 C CA . LYS A 1 158 ? 18.844 -2.459 -14.513 1.00 77.19 158 LYS A CA 1
ATOM 1211 C C . LYS A 1 158 ? 17.715 -3.386 -14.953 1.00 77.19 158 LYS A C 1
ATOM 1213 O O . LYS A 1 158 ? 17.746 -3.895 -16.074 1.00 77.19 158 LYS A O 1
ATOM 1218 N N . GLN A 1 159 ? 16.792 -3.706 -14.053 1.00 76.12 159 GLN A N 1
ATOM 1219 C CA . GLN A 1 159 ? 15.792 -4.755 -14.253 1.00 76.12 159 GLN A CA 1
ATOM 1220 C C . GLN A 1 159 ? 14.374 -4.249 -13.985 1.00 76.12 159 GLN A C 1
ATOM 1222 O O . GLN A 1 159 ? 13.480 -4.560 -14.765 1.00 76.12 159 GLN A O 1
ATOM 1227 N N . ALA A 1 160 ? 14.184 -3.508 -12.893 1.00 81.81 160 ALA A N 1
ATOM 1228 C CA . ALA A 1 160 ? 12.889 -3.091 -12.370 1.00 81.81 160 ALA A CA 1
ATOM 1229 C C . ALA A 1 160 ? 13.105 -1.940 -11.372 1.00 81.81 160 ALA A C 1
ATOM 1231 O O . ALA A 1 160 ? 13.220 -2.173 -10.169 1.00 81.81 160 ALA A O 1
ATOM 1232 N N . ASP A 1 161 ? 13.242 -0.714 -11.869 1.00 88.69 161 ASP A N 1
ATOM 1233 C CA . ASP A 1 161 ? 13.603 0.433 -11.033 1.00 88.69 161 ASP A CA 1
ATOM 1234 C C . 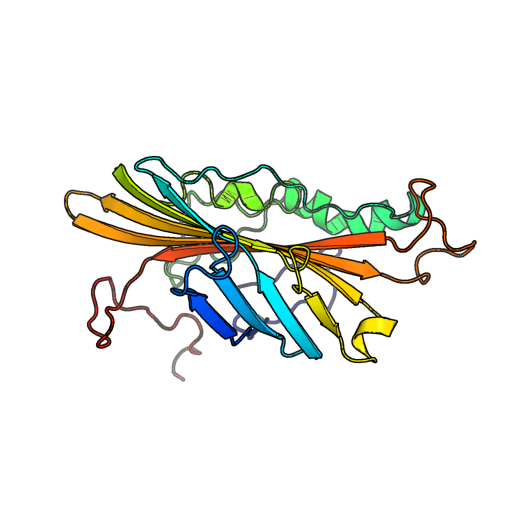ASP A 1 161 ? 12.402 0.933 -10.225 1.00 88.69 161 ASP A C 1
ATOM 1236 O O . ASP A 1 161 ? 11.366 1.274 -10.785 1.00 88.69 161 ASP A O 1
ATOM 1240 N N . ALA A 1 162 ? 12.516 0.951 -8.897 1.00 92.38 162 ALA A N 1
ATOM 1241 C CA . ALA A 1 162 ? 11.472 1.490 -8.034 1.00 92.38 162 ALA A CA 1
ATOM 1242 C C . ALA A 1 162 ? 11.624 3.015 -7.985 1.00 92.38 162 ALA A C 1
ATOM 1244 O O . ALA A 1 162 ? 12.499 3.530 -7.283 1.00 92.38 162 ALA A O 1
ATOM 1245 N N . SER A 1 163 ? 10.788 3.725 -8.741 1.00 92.56 163 SER A N 1
ATOM 1246 C CA . SER A 1 163 ? 10.971 5.152 -9.025 1.00 92.56 163 SER A CA 1
ATOM 1247 C C . SER A 1 163 ? 10.193 6.068 -8.081 1.00 92.56 163 SER A C 1
ATOM 1249 O O . SER A 1 163 ? 10.650 7.159 -7.735 1.00 92.56 163 SER A O 1
ATOM 1251 N N . GLU A 1 164 ? 9.032 5.626 -7.602 1.00 95.00 164 GLU A N 1
ATOM 1252 C CA . GLU A 1 164 ? 8.224 6.376 -6.642 1.00 95.00 164 GLU A CA 1
ATOM 1253 C C . GLU A 1 164 ? 7.417 5.448 -5.734 1.00 95.00 164 GLU A C 1
ATOM 1255 O O . GLU A 1 164 ? 7.038 4.339 -6.106 1.00 95.00 164 GLU A O 1
ATOM 1260 N N . MET A 1 165 ? 7.119 5.927 -4.529 1.00 96.69 165 MET A N 1
ATOM 1261 C CA . MET A 1 165 ? 6.179 5.289 -3.622 1.00 96.69 165 MET A CA 1
ATOM 1262 C C . MET A 1 165 ? 5.245 6.332 -3.019 1.00 96.69 165 MET A C 1
ATOM 1264 O O . MET A 1 165 ? 5.685 7.367 -2.514 1.00 96.69 165 MET A O 1
ATOM 1268 N N . ASN A 1 166 ? 3.955 6.011 -3.017 1.00 97.81 166 ASN A N 1
ATOM 1269 C CA . ASN A 1 166 ? 2.921 6.740 -2.298 1.00 97.81 166 ASN A CA 1
ATOM 1270 C C . ASN A 1 166 ? 2.207 5.778 -1.353 1.00 97.81 166 ASN A C 1
ATOM 1272 O O . ASN A 1 166 ? 1.800 4.690 -1.768 1.00 97.81 166 ASN A O 1
ATOM 1276 N N . SER A 1 167 ? 2.024 6.189 -0.102 1.00 97.75 167 SER A N 1
ATOM 1277 C CA . SER A 1 167 ? 1.335 5.371 0.890 1.00 97.75 167 SER A CA 1
ATOM 1278 C C . SER A 1 167 ? 0.338 6.193 1.693 1.00 97.75 167 SER A C 1
ATOM 1280 O O . SER A 1 167 ? 0.619 7.326 2.093 1.00 97.75 167 SER A O 1
ATOM 1282 N N . ILE A 1 168 ? -0.812 5.583 1.963 1.00 98.38 168 ILE A N 1
ATOM 1283 C CA . ILE A 1 168 ? -1.821 6.082 2.887 1.00 98.38 168 ILE A CA 1
ATOM 1284 C C . ILE A 1 168 ? -2.026 5.019 3.959 1.00 98.38 168 ILE A C 1
ATOM 1286 O O . ILE A 1 168 ? -2.224 3.845 3.644 1.00 98.38 168 ILE A O 1
ATOM 1290 N N . PHE A 1 169 ? -1.968 5.433 5.217 1.00 98.31 169 PHE A N 1
ATOM 1291 C CA . PHE A 1 169 ? -2.273 4.598 6.369 1.00 98.31 169 PHE A CA 1
ATOM 1292 C C . PHE A 1 169 ? -3.437 5.221 7.126 1.00 98.31 169 PHE A C 1
ATOM 1294 O O . PHE A 1 169 ? -3.466 6.433 7.318 1.00 98.31 169 PHE A O 1
ATOM 1301 N N . TRP A 1 170 ? -4.363 4.393 7.589 1.00 98.62 170 TRP A N 1
ATOM 1302 C CA . TRP A 1 170 ? -5.468 4.805 8.441 1.00 98.62 170 TRP A CA 1
ATOM 1303 C C . TRP A 1 170 ? -5.405 4.015 9.739 1.00 98.62 170 TRP A C 1
ATOM 1305 O O . TRP A 1 170 ? -5.517 2.788 9.734 1.00 98.62 170 TRP A O 1
ATOM 1315 N N . ILE A 1 171 ? -5.218 4.726 10.845 1.00 98.25 171 ILE A N 1
ATOM 1316 C CA . ILE A 1 171 ? -5.389 4.192 12.193 1.00 98.25 171 ILE A CA 1
ATOM 1317 C C . ILE A 1 171 ? -6.822 4.519 12.593 1.00 98.25 171 ILE A C 1
ATOM 1319 O O . ILE A 1 171 ? -7.192 5.690 12.655 1.00 98.25 171 ILE A O 1
ATOM 1323 N N . VAL A 1 172 ? -7.636 3.491 12.806 1.00 98.44 172 VAL A N 1
ATOM 1324 C CA . VAL A 1 172 ? -9.086 3.643 12.937 1.00 98.44 172 VAL A CA 1
ATOM 1325 C C . VAL A 1 172 ? -9.556 3.071 14.259 1.00 98.44 172 VAL A C 1
ATOM 1327 O O . VAL A 1 172 ? -9.357 1.890 14.542 1.00 98.44 172 VAL A O 1
ATOM 1330 N N . GLU A 1 173 ? -10.218 3.907 15.044 1.00 97.81 173 GLU A N 1
ATOM 1331 C CA . GLU A 1 173 ? -10.939 3.521 16.248 1.00 97.81 173 GLU A CA 1
ATOM 1332 C C . GLU A 1 173 ? -12.402 3.247 15.887 1.00 97.81 173 GLU A C 1
ATOM 1334 O O . GLU A 1 173 ? -13.096 4.117 15.343 1.00 97.81 173 GLU A O 1
ATOM 1339 N N . SER A 1 174 ? -12.891 2.045 16.193 1.00 97.06 174 SER A N 1
ATOM 1340 C CA . SER A 1 174 ? -14.296 1.678 16.002 1.00 97.06 174 SER A CA 1
ATOM 1341 C C . SER A 1 174 ? -14.898 1.050 17.255 1.00 97.06 174 SER A C 1
ATOM 1343 O O . SER A 1 174 ? -14.187 0.577 18.136 1.00 97.06 174 SER A O 1
ATOM 1345 N N . GLU A 1 175 ? -16.225 1.073 17.344 1.00 96.06 175 GLU A N 1
ATOM 1346 C CA . GLU A 1 175 ? -16.991 0.369 18.370 1.00 96.06 175 GLU A CA 1
ATOM 1347 C C . GLU A 1 175 ? -17.790 -0.764 17.729 1.00 96.06 175 GLU A C 1
ATOM 1349 O O . GLU A 1 175 ? -18.641 -0.521 16.866 1.00 96.06 175 GLU A O 1
ATOM 1354 N N . VAL A 1 176 ? -17.538 -1.991 18.179 1.00 93.62 176 VAL A N 1
ATOM 1355 C CA . VAL A 1 176 ? -18.228 -3.211 17.744 1.00 93.62 176 VAL A CA 1
ATOM 1356 C C . VAL A 1 176 ? -18.906 -3.815 18.966 1.00 93.62 176 VAL A C 1
ATOM 1358 O O . VAL A 1 176 ? -18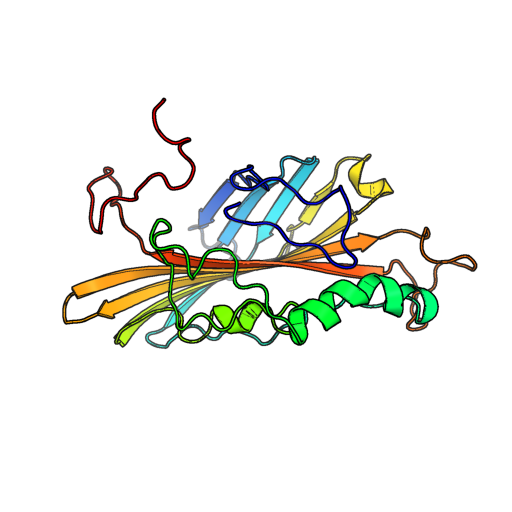.230 -4.166 19.929 1.00 93.62 176 VAL A O 1
ATOM 1361 N N . ASP A 1 177 ? -20.238 -3.888 18.961 1.00 93.50 177 ASP A N 1
ATOM 1362 C CA . ASP A 1 177 ? -21.036 -4.435 20.071 1.00 93.50 177 ASP A CA 1
ATOM 1363 C C . ASP A 1 177 ? -20.686 -3.835 21.451 1.00 93.50 177 ASP A C 1
ATOM 1365 O O . ASP A 1 177 ? -20.649 -4.524 22.471 1.00 93.50 177 ASP A O 1
ATOM 1369 N N . GLY A 1 178 ? -20.413 -2.525 21.485 1.00 91.75 178 GLY A N 1
ATOM 1370 C CA . GLY A 1 178 ? -20.037 -1.791 22.699 1.00 91.75 178 GLY A CA 1
ATOM 1371 C C . GLY A 1 178 ? -18.576 -1.961 23.132 1.00 91.75 178 GLY A C 1
ATOM 1372 O O . GLY A 1 178 ? -18.202 -1.465 24.195 1.00 91.75 178 GLY A O 1
ATOM 1373 N N . VAL A 1 179 ? -17.748 -2.641 22.334 1.00 91.12 179 VAL A N 1
ATOM 1374 C CA . VAL A 1 179 ? -16.314 -2.836 22.580 1.00 91.12 179 VAL A CA 1
ATOM 1375 C C . VAL A 1 179 ? -15.497 -1.970 21.628 1.00 91.12 179 VAL A C 1
ATOM 1377 O O . VAL A 1 179 ? -15.663 -2.048 20.411 1.00 91.12 179 VAL A O 1
ATOM 1380 N N . ASP A 1 180 ? -14.580 -1.181 22.187 1.00 93.12 180 ASP A N 1
ATOM 1381 C CA . ASP A 1 180 ? -13.641 -0.382 21.402 1.00 93.12 180 ASP A CA 1
ATOM 1382 C C . ASP A 1 180 ? -12.553 -1.252 20.768 1.00 93.12 180 ASP A C 1
ATOM 1384 O O . ASP A 1 180 ? -11.938 -2.106 21.415 1.00 93.12 180 ASP A O 1
ATOM 1388 N N . LYS A 1 181 ? -12.314 -1.010 19.482 1.00 93.56 181 LYS A N 1
ATOM 1389 C CA . LYS A 1 181 ? -11.375 -1.726 18.624 1.00 93.56 181 LYS A CA 1
ATOM 1390 C C . LYS A 1 181 ? -10.480 -0.740 17.886 1.00 93.56 181 LYS A C 1
ATOM 1392 O O . LYS A 1 181 ? -10.884 0.382 17.589 1.00 93.56 181 LYS A O 1
ATOM 1397 N N . LEU A 1 182 ? -9.260 -1.180 17.582 1.00 95.56 182 LEU A N 1
ATOM 1398 C CA . LEU A 1 182 ? -8.289 -0.396 16.826 1.00 95.56 182 LEU A CA 1
ATOM 1399 C C . LEU A 1 182 ? -7.833 -1.181 15.602 1.00 95.56 182 LEU A C 1
ATOM 1401 O O . LEU A 1 182 ? -7.380 -2.320 15.730 1.00 95.56 182 LEU A O 1
ATOM 1405 N N . TYR A 1 183 ? -7.898 -0.540 14.442 1.00 96.62 183 TYR A N 1
ATOM 1406 C CA . TYR A 1 183 ? -7.496 -1.107 13.165 1.00 96.62 183 TYR A CA 1
ATOM 1407 C C . TYR A 1 183 ? -6.388 -0.280 12.516 1.00 96.62 183 TYR A C 1
ATOM 1409 O O . TYR A 1 183 ? -6.324 0.937 12.682 1.00 96.62 183 TYR A O 1
ATOM 1417 N N . LEU A 1 184 ? -5.532 -0.951 11.750 1.00 97.25 184 LEU A N 1
ATOM 1418 C CA . LEU A 1 184 ? -4.622 -0.333 10.795 1.00 97.25 184 LEU A CA 1
ATOM 1419 C C . LEU A 1 184 ? -5.009 -0.793 9.391 1.00 97.25 184 LEU A C 1
ATOM 1421 O O . LEU A 1 184 ? -4.872 -1.972 9.064 1.00 97.25 184 LEU A O 1
ATOM 1425 N N . GLN A 1 185 ? -5.455 0.144 8.561 1.00 97.50 185 GLN A N 1
ATOM 1426 C CA . GLN A 1 185 ? -5.568 -0.052 7.121 1.00 97.50 185 GLN A CA 1
ATOM 1427 C C . GLN A 1 185 ? -4.423 0.646 6.408 1.00 97.50 185 GLN A C 1
ATOM 1429 O O . GLN A 1 185 ? -3.976 1.709 6.837 1.00 97.50 185 GLN A O 1
ATOM 1434 N N . TYR A 1 186 ? -3.963 0.079 5.299 1.00 97.50 186 TYR A N 1
ATOM 1435 C CA . TYR A 1 186 ? -3.026 0.781 4.434 1.00 97.50 186 TYR A CA 1
ATOM 1436 C C . TYR A 1 186 ? -3.261 0.492 2.962 1.00 97.50 186 TYR A C 1
ATOM 1438 O O . TYR A 1 186 ? -3.714 -0.587 2.579 1.00 97.50 186 TYR A O 1
ATOM 1446 N N . LEU A 1 187 ? -2.884 1.474 2.151 1.00 97.88 187 LEU A N 1
ATOM 1447 C CA . LEU A 1 187 ? -2.726 1.387 0.713 1.00 97.88 187 LEU A CA 1
ATOM 1448 C C . LEU A 1 187 ? -1.345 1.940 0.362 1.00 97.88 187 LEU A C 1
ATOM 1450 O O . LEU A 1 187 ? -1.067 3.111 0.603 1.00 97.88 187 LEU A O 1
ATOM 1454 N N . GLN A 1 188 ? -0.494 1.106 -0.219 1.00 96.25 188 GLN A N 1
ATOM 1455 C CA . GLN A 1 188 ? 0.823 1.479 -0.719 1.00 96.25 188 GLN A CA 1
ATOM 1456 C C . GLN A 1 188 ? 0.894 1.177 -2.210 1.00 96.25 188 GLN A C 1
ATOM 1458 O O . GLN A 1 188 ? 0.510 0.095 -2.651 1.00 96.25 188 GLN A O 1
ATOM 1463 N N . ILE A 1 189 ? 1.403 2.133 -2.976 1.00 96.81 189 ILE A N 1
ATOM 1464 C CA . ILE A 1 189 ? 1.655 1.997 -4.406 1.00 96.81 189 ILE A CA 1
ATOM 1465 C C . ILE A 1 189 ? 3.119 2.335 -4.625 1.00 96.81 189 ILE A C 1
ATOM 1467 O O . ILE A 1 189 ? 3.536 3.461 -4.354 1.00 96.81 189 ILE A O 1
ATOM 1471 N N . VAL A 1 190 ? 3.883 1.357 -5.095 1.00 94.88 190 VAL A N 1
ATOM 1472 C CA . VAL A 1 190 ? 5.250 1.550 -5.582 1.00 94.88 190 VAL A CA 1
ATOM 1473 C C . VAL A 1 190 ? 5.201 1.477 -7.099 1.00 94.88 190 VAL A C 1
ATOM 1475 O O . VAL A 1 190 ? 4.723 0.486 -7.647 1.00 94.88 190 VAL A O 1
ATOM 1478 N N . THR A 1 191 ? 5.672 2.508 -7.782 1.00 93.56 191 THR A N 1
ATOM 1479 C CA . THR A 1 191 ? 5.828 2.465 -9.234 1.00 93.56 191 THR A CA 1
ATOM 1480 C C . THR A 1 191 ? 7.151 1.792 -9.558 1.00 93.56 191 THR A C 1
ATOM 1482 O O . THR A 1 191 ? 8.201 2.178 -9.042 1.00 93.56 191 THR A O 1
ATOM 1485 N N . ILE A 1 192 ? 7.075 0.756 -10.388 1.00 90.62 192 ILE A N 1
ATOM 1486 C CA . ILE A 1 192 ? 8.228 0.021 -10.892 1.00 90.62 192 ILE A CA 1
ATOM 1487 C C . ILE A 1 192 ? 8.351 0.291 -12.385 1.00 90.62 192 ILE A C 1
ATOM 1489 O O . ILE A 1 192 ? 7.443 -0.018 -13.161 1.00 90.62 192 ILE A O 1
ATOM 1493 N N . ASP A 1 193 ? 9.495 0.830 -12.772 1.00 87.50 193 ASP A N 1
ATOM 1494 C CA . ASP A 1 193 ? 9.846 1.136 -14.144 1.00 87.50 193 ASP A CA 1
ATOM 1495 C C . ASP A 1 193 ? 10.551 -0.062 -14.763 1.00 87.50 193 ASP A C 1
ATOM 1497 O O . ASP A 1 193 ? 11.617 -0.507 -14.322 1.00 87.50 193 ASP A O 1
ATOM 1501 N N . PHE A 1 194 ? 9.930 -0.604 -15.804 1.00 77.94 194 PHE A N 1
ATOM 1502 C CA . PHE A 1 194 ? 10.502 -1.693 -16.575 1.00 77.94 194 PHE A CA 1
ATOM 1503 C C . PHE A 1 194 ? 11.141 -1.147 -17.854 1.00 77.94 194 PHE A C 1
ATOM 1505 O O . PHE A 1 194 ? 10.480 -0.520 -18.684 1.00 77.94 194 PHE A O 1
ATOM 1512 N N . PHE A 1 195 ? 12.444 -1.397 -17.998 1.00 66.81 195 PHE A N 1
ATOM 1513 C CA . PHE A 1 195 ? 13.262 -0.956 -19.132 1.00 66.81 195 PHE A CA 1
ATOM 1514 C C . PHE A 1 195 ? 12.936 -1.701 -20.429 1.00 66.81 195 PHE A C 1
ATOM 1516 O O . PHE A 1 195 ? 12.311 -2.760 -20.390 1.00 66.81 195 PHE A O 1
ATOM 1523 N N . ASP A 1 196 ? 13.459 -1.168 -21.539 1.00 58.41 196 ASP A N 1
ATOM 1524 C CA . ASP A 1 196 ? 13.307 -1.443 -22.985 1.00 58.41 196 ASP A CA 1
ATOM 1525 C C . ASP A 1 196 ? 13.125 -2.894 -23.482 1.00 58.41 196 ASP A C 1
ATOM 1527 O O . ASP A 1 196 ? 12.958 -3.119 -24.676 1.00 58.41 196 ASP A O 1
ATOM 1531 N N . ARG A 1 197 ? 13.122 -3.914 -22.622 1.00 54.19 197 ARG A N 1
ATOM 1532 C CA . ARG A 1 197 ? 12.889 -5.320 -22.996 1.00 54.19 197 ARG A CA 1
ATOM 1533 C C . ARG A 1 197 ? 11.508 -5.598 -23.590 1.00 54.19 197 ARG A C 1
ATOM 1535 O O . ARG A 1 197 ? 11.319 -6.683 -24.128 1.00 54.19 197 ARG A O 1
ATOM 1542 N N . PHE A 1 198 ? 10.581 -4.651 -23.490 1.00 53.72 198 PHE A N 1
ATOM 1543 C CA . PHE A 1 198 ? 9.253 -4.723 -24.098 1.00 53.72 198 PHE A CA 1
ATOM 1544 C C . PHE A 1 198 ? 9.220 -4.120 -25.510 1.00 53.72 198 PHE A C 1
ATOM 1546 O O . PHE A 1 198 ? 8.261 -4.328 -26.234 1.00 53.72 198 PHE A O 1
ATOM 1553 N N . PHE A 1 199 ? 10.249 -3.380 -25.939 1.00 52.69 199 PHE A N 1
ATOM 1554 C CA . PHE A 1 199 ? 10.147 -2.544 -27.135 1.00 52.69 199 PHE A CA 1
ATOM 1555 C C . PHE A 1 199 ? 11.251 -2.891 -28.147 1.00 52.69 199 PHE A C 1
ATOM 1557 O O . PHE A 1 199 ? 12.420 -2.574 -27.925 1.00 52.69 199 PHE A O 1
ATOM 1564 N N . PRO A 1 200 ? 10.911 -3.528 -29.286 1.00 51.94 200 PRO A N 1
ATOM 1565 C CA . PRO A 1 200 ? 11.862 -3.767 -30.373 1.00 51.94 200 PRO A CA 1
ATOM 1566 C C . PRO A 1 200 ? 12.350 -2.467 -31.039 1.00 51.94 200 PRO A C 1
ATOM 1568 O O . PRO A 1 200 ? 13.403 -2.464 -31.674 1.00 51.94 200 PRO A O 1
ATOM 1571 N N . GLU A 1 201 ? 11.602 -1.364 -30.895 1.00 51.50 201 GLU A N 1
ATOM 1572 C CA . GLU A 1 201 ? 11.838 -0.092 -31.583 1.00 51.50 201 GLU A CA 1
ATOM 1573 C C . GLU A 1 201 ? 11.742 1.117 -30.636 1.00 51.50 201 GLU A C 1
ATOM 1575 O O . GLU A 1 201 ? 10.693 1.734 -30.478 1.00 51.50 201 GLU A O 1
ATOM 1580 N N . GLY A 1 202 ? 12.878 1.517 -30.062 1.00 54.88 202 GLY A N 1
ATOM 1581 C CA . GLY A 1 202 ? 13.029 2.826 -29.424 1.00 54.88 202 GLY A CA 1
ATOM 1582 C C . GLY A 1 202 ? 12.355 2.995 -28.056 1.00 54.88 202 GLY A C 1
ATOM 1583 O O . GLY A 1 202 ? 11.543 2.202 -27.603 1.00 54.88 202 GLY A O 1
ATOM 1584 N N . ASN A 1 203 ? 12.745 4.077 -27.385 1.00 54.91 203 ASN A N 1
ATOM 1585 C CA . ASN A 1 203 ? 12.471 4.382 -25.977 1.00 54.91 203 ASN A CA 1
ATOM 1586 C C . ASN A 1 203 ? 11.056 4.967 -25.740 1.00 54.91 203 ASN A C 1
ATOM 1588 O O . ASN A 1 203 ? 10.866 5.825 -24.874 1.00 54.91 203 ASN A O 1
ATOM 1592 N N . ASN A 1 204 ? 10.096 4.599 -26.595 1.00 57.66 204 ASN A N 1
ATOM 1593 C CA . ASN A 1 204 ? 8.732 5.111 -26.553 1.00 57.66 204 ASN A CA 1
ATOM 1594 C C . ASN A 1 204 ? 7.805 4.041 -25.988 1.00 57.66 204 ASN A C 1
ATOM 1596 O O . ASN A 1 204 ? 7.749 2.913 -26.469 1.00 57.66 204 ASN A O 1
ATOM 1600 N N . ARG A 1 205 ? 7.036 4.446 -24.988 1.00 69.19 205 ARG A N 1
ATOM 1601 C CA . ARG A 1 205 ? 5.958 3.674 -24.388 1.00 69.19 205 ARG A CA 1
ATOM 1602 C C . ARG A 1 205 ? 4.911 3.319 -25.440 1.00 69.19 205 ARG A C 1
ATOM 1604 O O . ARG A 1 205 ? 4.700 4.052 -26.407 1.00 69.19 205 ARG A O 1
ATOM 1611 N N . GLY A 1 206 ? 4.153 2.259 -25.180 1.00 65.62 206 GLY A N 1
ATOM 1612 C CA . GLY A 1 206 ? 3.003 1.854 -25.994 1.00 65.62 206 GLY A CA 1
ATOM 1613 C C . GLY A 1 206 ? 1.877 2.889 -26.098 1.00 65.62 206 GLY A C 1
ATOM 1614 O O . GLY A 1 206 ? 1.008 2.763 -26.953 1.00 65.62 206 GLY A O 1
ATOM 1615 N N . ASP A 1 207 ? 1.895 3.923 -25.251 1.00 70.50 207 ASP A N 1
ATOM 1616 C CA . ASP A 1 207 ? 0.987 5.075 -25.300 1.00 70.50 207 ASP A CA 1
ATOM 1617 C C . ASP A 1 207 ? 1.550 6.263 -26.116 1.00 70.50 207 ASP A C 1
ATOM 1619 O O . ASP A 1 207 ? 0.916 7.316 -26.195 1.00 70.50 207 ASP A O 1
ATOM 1623 N N . GLY A 1 208 ? 2.721 6.103 -26.743 1.00 68.44 208 GLY A N 1
ATOM 1624 C CA . GLY A 1 208 ? 3.386 7.123 -27.556 1.00 68.44 208 GLY A CA 1
ATOM 1625 C C . GLY A 1 208 ? 4.180 8.164 -26.759 1.00 68.44 208 GLY A C 1
ATOM 1626 O O . GLY A 1 208 ? 4.750 9.074 -27.364 1.00 68.44 208 GLY A O 1
ATOM 1627 N N . MET A 1 209 ? 4.240 8.050 -25.428 1.00 71.56 209 MET A N 1
ATOM 1628 C CA . MET A 1 209 ? 5.031 8.935 -24.569 1.00 71.56 209 MET A CA 1
ATOM 1629 C C . MET A 1 209 ? 6.473 8.415 -24.403 1.00 71.56 209 MET A C 1
ATOM 1631 O O . MET A 1 209 ? 6.707 7.210 -24.485 1.00 71.56 209 MET A O 1
ATO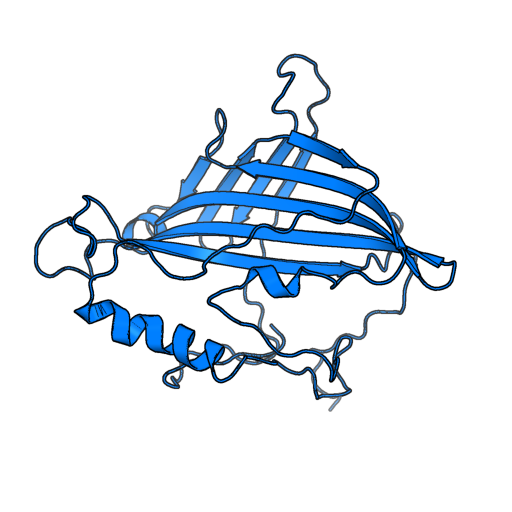M 1635 N N . PRO A 1 210 ? 7.467 9.284 -24.154 1.00 70.31 210 PRO A N 1
ATOM 1636 C CA . PRO A 1 210 ? 8.840 8.837 -23.913 1.00 70.31 210 PRO A CA 1
ATOM 1637 C C . PRO A 1 210 ? 8.992 8.144 -22.545 1.00 70.31 210 PRO A C 1
ATOM 1639 O O . PRO A 1 210 ? 8.334 8.535 -21.579 1.00 70.31 210 PRO A O 1
ATOM 1642 N N . GLY A 1 211 ? 9.914 7.181 -22.445 1.00 73.88 211 GLY A N 1
ATOM 1643 C CA . GLY A 1 211 ? 10.351 6.562 -21.185 1.00 73.88 211 GLY A CA 1
ATOM 1644 C C . GLY A 1 211 ? 9.905 5.105 -20.984 1.00 73.88 211 GLY A C 1
ATOM 1645 O O . GLY A 1 211 ? 9.330 4.503 -21.886 1.00 73.88 211 GLY A O 1
ATOM 1646 N N . PRO A 1 212 ? 10.171 4.513 -19.805 1.00 77.75 212 PRO A N 1
ATOM 1647 C CA . PRO A 1 212 ? 9.783 3.138 -19.502 1.00 77.75 212 PRO A CA 1
ATOM 1648 C C . PRO A 1 212 ? 8.274 3.000 -19.243 1.00 77.75 212 PRO A C 1
ATOM 1650 O O . PRO A 1 212 ? 7.571 3.974 -18.942 1.00 77.75 212 PRO A O 1
ATOM 1653 N N . ALA A 1 213 ? 7.776 1.765 -19.328 1.00 80.50 213 ALA A N 1
ATOM 1654 C CA . ALA A 1 213 ? 6.440 1.426 -18.848 1.00 80.50 213 ALA A CA 1
ATOM 1655 C C . ALA A 1 213 ? 6.418 1.446 -17.311 1.00 80.50 213 ALA A C 1
ATOM 1657 O O . ALA A 1 213 ? 7.343 0.949 -16.667 1.00 80.50 213 ALA A O 1
ATOM 1658 N N . HIS A 1 214 ? 5.340 1.981 -16.736 1.00 86.75 214 HIS A N 1
ATOM 1659 C CA . HIS A 1 214 ? 5.152 2.045 -15.287 1.00 86.75 214 HIS A CA 1
ATOM 1660 C C . HIS A 1 214 ? 4.231 0.924 -14.834 1.00 86.75 214 HIS A C 1
ATOM 1662 O O . HIS A 1 214 ? 3.076 0.857 -15.271 1.00 86.75 214 HIS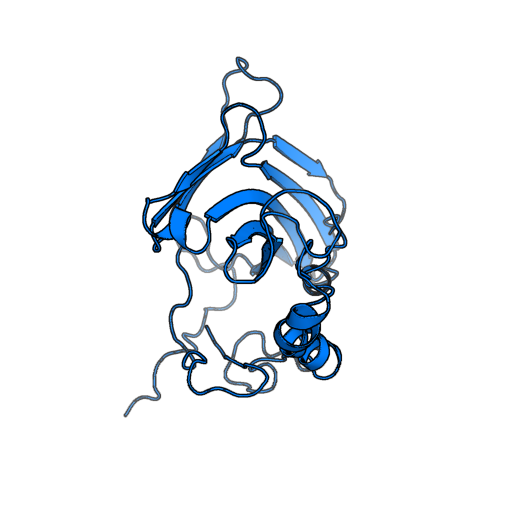 A O 1
ATOM 1668 N N . TRP A 1 215 ? 4.707 0.092 -13.916 1.00 88.62 215 TRP A N 1
ATOM 1669 C CA . TRP A 1 215 ? 3.911 -0.953 -13.289 1.00 88.62 215 TRP A CA 1
ATOM 1670 C C . TRP A 1 215 ? 3.602 -0.596 -11.836 1.00 88.62 215 TRP A C 1
ATOM 1672 O O . TRP A 1 215 ? 4.531 -0.468 -11.036 1.00 88.62 215 TRP A O 1
ATOM 1682 N N . PRO A 1 216 ? 2.322 -0.460 -11.452 1.00 92.25 216 PRO A N 1
ATOM 1683 C CA . PRO A 1 216 ? 1.982 -0.227 -10.061 1.00 92.25 216 PRO A CA 1
ATOM 1684 C C . PRO A 1 216 ? 2.093 -1.541 -9.276 1.00 92.25 216 PRO A C 1
ATOM 1686 O O . PRO A 1 216 ? 1.341 -2.491 -9.493 1.00 92.25 216 PRO A O 1
ATOM 1689 N N . HIS A 1 217 ? 3.021 -1.588 -8.328 1.00 92.06 217 HIS A N 1
ATOM 1690 C CA . HIS A 1 217 ? 3.085 -2.610 -7.294 1.00 92.06 217 HIS A CA 1
ATOM 1691 C C . HIS A 1 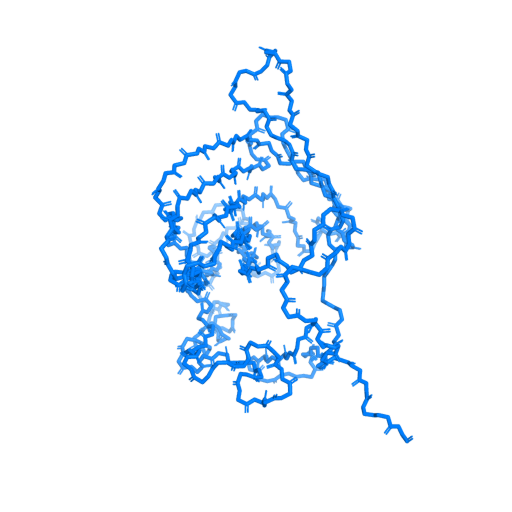217 ? 2.234 -2.149 -6.107 1.00 92.06 217 HIS A C 1
ATOM 1693 O O . HIS A 1 217 ? 2.628 -1.272 -5.334 1.00 92.06 217 HIS A O 1
ATOM 1699 N N . VAL A 1 218 ? 1.026 -2.705 -6.011 1.00 94.00 218 VAL A N 1
ATOM 1700 C CA . VAL A 1 218 ? 0.007 -2.286 -5.044 1.00 94.00 218 VAL A CA 1
ATOM 1701 C C . VAL A 1 218 ? -0.053 -3.261 -3.876 1.00 94.00 218 VAL A C 1
ATOM 1703 O O . VAL A 1 218 ? -0.301 -4.450 -4.066 1.00 94.00 218 VAL A O 1
ATOM 1706 N N . SER A 1 219 ? 0.078 -2.727 -2.666 1.00 92.94 219 SER A N 1
ATOM 1707 C CA . SER A 1 219 ? -0.069 -3.463 -1.413 1.00 92.94 219 SER A CA 1
ATOM 1708 C C . SER A 1 219 ? -1.188 -2.847 -0.582 1.00 92.94 219 SER A C 1
ATOM 1710 O O . SER A 1 219 ? -1.177 -1.646 -0.310 1.00 92.94 219 SER A O 1
ATOM 1712 N N . ILE A 1 220 ? -2.136 -3.675 -0.145 1.00 94.06 220 ILE A N 1
ATOM 1713 C CA . ILE A 1 220 ? -3.239 -3.273 0.733 1.00 94.06 220 ILE A CA 1
ATOM 1714 C C . ILE A 1 220 ? -3.394 -4.251 1.894 1.00 94.06 220 ILE A C 1
ATOM 1716 O O . ILE A 1 220 ? -3.096 -5.436 1.742 1.00 94.06 220 ILE A O 1
ATOM 1720 N N . ASN A 1 221 ? -3.872 -3.771 3.041 1.00 92.81 221 ASN A N 1
ATOM 1721 C CA . ASN A 1 221 ? -4.290 -4.643 4.139 1.00 92.81 221 ASN A CA 1
ATOM 1722 C C . ASN A 1 221 ? -5.222 -3.928 5.126 1.00 92.81 221 ASN A C 1
ATOM 1724 O O . ASN A 1 221 ? -5.206 -2.701 5.219 1.00 92.81 221 ASN A O 1
ATOM 1728 N N . THR A 1 222 ? -5.957 -4.722 5.906 1.00 93.31 222 THR A N 1
ATOM 1729 C CA . THR A 1 222 ? -6.684 -4.310 7.113 1.00 93.31 222 THR A CA 1
ATOM 1730 C C . THR A 1 222 ? -6.260 -5.222 8.260 1.00 93.31 222 THR A C 1
ATOM 1732 O O . THR A 1 222 ? -6.376 -6.437 8.153 1.00 93.31 222 THR A O 1
ATOM 1735 N N . MET A 1 223 ? -5.763 -4.654 9.357 1.00 91.88 223 MET A N 1
ATOM 1736 C CA . MET A 1 223 ? -5.300 -5.406 10.528 1.00 91.88 223 MET A CA 1
ATOM 1737 C C . MET A 1 223 ? -6.000 -4.912 11.789 1.00 91.88 223 MET A C 1
ATOM 1739 O O . MET A 1 223 ? -6.076 -3.707 12.006 1.00 91.88 223 MET A O 1
ATOM 1743 N N . GLU A 1 224 ? -6.454 -5.827 12.643 1.00 91.44 224 GLU A N 1
ATOM 1744 C CA . GLU A 1 224 ? -6.926 -5.511 13.996 1.00 91.44 224 GLU A CA 1
ATOM 1745 C C . GLU A 1 224 ? -5.760 -5.552 14.989 1.00 91.44 224 GLU A C 1
ATOM 1747 O O . GLU A 1 224 ? -4.929 -6.466 14.977 1.00 91.44 224 GLU A O 1
ATOM 1752 N N . LYS A 1 225 ? -5.704 -4.583 15.902 1.00 90.75 225 LYS A N 1
ATOM 1753 C CA . LYS A 1 225 ? -4.776 -4.627 17.029 1.00 90.75 225 LYS A CA 1
ATOM 1754 C C . LYS A 1 225 ? -5.259 -5.640 18.065 1.00 90.75 225 LYS A C 1
ATOM 1756 O O . LYS A 1 225 ? -6.197 -5.387 18.813 1.00 90.75 225 LYS A O 1
ATOM 1761 N N . ILE A 1 226 ? -4.525 -6.741 18.181 1.00 85.88 226 ILE A N 1
ATOM 1762 C CA . ILE A 1 226 ? -4.808 -7.816 19.146 1.00 85.88 226 ILE A CA 1
ATOM 1763 C C . ILE A 1 226 ? -3.892 -7.809 20.376 1.00 85.88 226 ILE A C 1
ATOM 1765 O O . ILE A 1 226 ? -4.158 -8.534 21.332 1.00 85.88 226 ILE A O 1
ATOM 1769 N N . ARG A 1 227 ? -2.813 -7.011 20.378 1.00 81.62 227 ARG A N 1
ATOM 1770 C CA . ARG A 1 227 ? -1.890 -6.880 21.516 1.00 81.62 227 ARG A CA 1
ATOM 1771 C C . ARG A 1 227 ? -1.581 -5.427 21.854 1.00 81.62 227 ARG A C 1
ATOM 1773 O O . ARG A 1 227 ? -1.466 -4.578 20.969 1.00 81.62 227 ARG A O 1
ATOM 1780 N N . GLY A 1 228 ? -1.446 -5.143 23.143 1.00 77.62 228 GLY A N 1
ATOM 1781 C CA . GLY A 1 228 ? -1.057 -3.835 23.651 1.00 77.62 228 GLY A CA 1
ATOM 1782 C C . GLY A 1 228 ? 0.458 -3.615 23.691 1.00 77.62 228 GLY A C 1
ATOM 1783 O O . GLY A 1 228 ? 1.234 -4.504 23.336 1.00 77.62 228 GLY A O 1
ATOM 1784 N N . PRO A 1 229 ? 0.905 -2.418 24.109 1.00 71.88 229 PRO A N 1
ATOM 1785 C CA . PRO A 1 229 ? 2.316 -2.032 24.081 1.00 71.88 229 PRO A CA 1
ATOM 1786 C C . PRO A 1 229 ? 3.223 -2.886 24.978 1.00 71.88 229 PRO A C 1
ATOM 1788 O O . PRO A 1 229 ? 4.429 -2.923 24.751 1.00 71.88 229 PRO A O 1
ATOM 1791 N N . LYS A 1 230 ? 2.670 -3.559 25.998 1.00 76.00 230 LYS A N 1
ATOM 1792 C CA . LYS A 1 230 ? 3.407 -4.472 26.888 1.00 76.00 230 LYS A CA 1
ATOM 1793 C C . LYS A 1 230 ? 3.210 -5.942 26.497 1.00 76.00 230 LYS A C 1
ATOM 1795 O O . LYS A 1 230 ? 3.600 -6.831 27.250 1.00 76.00 230 LYS A O 1
ATOM 1800 N N . GLY A 1 231 ? 2.633 -6.200 25.320 1.00 68.19 231 GLY A N 1
ATOM 1801 C CA . GLY A 1 231 ? 2.374 -7.539 24.798 1.00 68.19 231 GLY A CA 1
ATOM 1802 C C . GLY A 1 231 ? 1.130 -8.213 25.378 1.00 68.19 231 GLY A C 1
ATOM 1803 O O . GLY A 1 231 ? 0.899 -9.386 25.084 1.00 68.19 231 GLY A O 1
ATOM 1804 N N . GLU A 1 232 ? 0.334 -7.493 26.173 1.00 80.56 232 GLU A N 1
ATOM 1805 C CA . GLU A 1 232 ? -0.938 -7.968 26.704 1.00 80.56 232 GLU A CA 1
ATOM 1806 C C . GLU A 1 232 ? -1.915 -8.272 25.566 1.00 80.56 232 GLU A C 1
ATOM 1808 O O . GLU A 1 232 ? -2.022 -7.501 24.615 1.00 80.56 232 GLU A O 1
ATOM 1813 N N . ILE A 1 233 ? -2.609 -9.407 25.645 1.00 71.56 233 ILE A N 1
ATOM 1814 C CA . ILE A 1 233 ? -3.607 -9.808 24.652 1.00 71.56 233 ILE A CA 1
ATOM 1815 C C . ILE A 1 233 ? -4.881 -8.978 24.883 1.00 71.56 233 ILE A C 1
ATOM 1817 O O . ILE A 1 233 ? -5.445 -8.993 25.974 1.00 71.56 233 ILE A O 1
ATOM 1821 N N . ILE A 1 234 ? -5.302 -8.236 23.858 1.00 74.50 234 ILE A N 1
ATOM 1822 C CA . ILE A 1 234 ? -6.501 -7.375 23.831 1.00 74.50 234 ILE A CA 1
ATOM 1823 C C . ILE A 1 234 ? -7.582 -7.974 22.902 1.00 74.50 234 ILE A C 1
ATOM 1825 O O . ILE A 1 234 ? -8.756 -7.623 22.996 1.00 74.50 234 ILE A O 1
ATOM 1829 N N . GLY A 1 235 ? -7.200 -8.906 22.023 1.00 67.38 235 GLY A N 1
ATOM 1830 C CA . GLY A 1 235 ? -8.089 -9.624 21.103 1.00 67.38 235 GLY A CA 1
ATOM 1831 C C . GLY A 1 235 ? -8.007 -11.149 21.257 1.00 67.38 235 GLY A C 1
ATOM 1832 O O . GLY A 1 235 ? -7.385 -11.636 22.196 1.00 67.38 235 GLY A O 1
ATOM 1833 N N . PRO A 1 236 ? -8.630 -11.930 20.361 1.00 65.38 236 PRO A N 1
ATOM 1834 C CA . PRO A 1 236 ? -8.412 -13.375 20.321 1.00 65.38 236 PRO A CA 1
ATOM 1835 C C . PRO A 1 236 ? -6.928 -13.699 20.072 1.00 65.38 236 PRO A C 1
ATOM 1837 O O . PRO A 1 236 ? -6.216 -12.947 19.402 1.00 65.38 236 PRO A O 1
ATOM 1840 N N . GLU A 1 237 ? -6.448 -14.808 20.639 1.00 63.97 237 GLU A N 1
ATOM 1841 C CA . GLU A 1 237 ? -5.069 -15.255 20.435 1.00 63.97 237 GLU A CA 1
ATOM 1842 C C . GLU A 1 237 ? -4.870 -15.677 18.966 1.00 63.97 237 GLU A C 1
ATOM 1844 O O . GLU A 1 237 ? -5.684 -16.449 18.441 1.00 63.97 237 GLU A O 1
ATOM 1849 N N . PRO A 1 238 ? -3.821 -15.174 18.286 1.00 60.19 238 PRO A N 1
ATOM 1850 C CA . PRO A 1 238 ? -3.557 -15.557 16.910 1.00 60.19 238 PRO A CA 1
ATOM 1851 C C . PRO A 1 238 ? -3.127 -17.024 16.888 1.00 60.19 238 PRO A C 1
ATOM 1853 O O . PRO A 1 238 ? -2.193 -17.411 17.594 1.00 60.19 238 PRO A O 1
ATOM 1856 N N . GLN A 1 239 ? -3.816 -17.842 16.095 1.00 60.25 239 GLN A N 1
ATOM 1857 C CA . GLN A 1 239 ? -3.369 -19.205 15.820 1.00 60.25 239 GLN A CA 1
ATOM 1858 C C . GLN A 1 239 ? -2.312 -19.165 14.715 1.00 60.25 239 GLN A C 1
ATOM 1860 O O . GLN A 1 239 ? -2.412 -18.381 13.776 1.00 60.25 239 GLN A O 1
ATOM 1865 N N . ASP A 1 240 ? -1.269 -19.980 14.844 1.00 57.69 240 ASP A N 1
ATOM 1866 C CA . ASP A 1 240 ? -0.171 -20.001 13.879 1.00 57.69 240 ASP A CA 1
ATOM 1867 C C . ASP A 1 240 ? -0.553 -20.909 12.694 1.00 57.69 240 ASP A C 1
ATOM 1869 O O . ASP A 1 240 ? -0.344 -22.122 12.690 1.00 57.69 240 ASP A O 1
ATOM 1873 N N . GLU A 1 241 ? -1.204 -20.305 11.700 1.00 63.75 241 GLU A N 1
ATOM 1874 C CA . GLU A 1 241 ? -1.883 -20.965 10.567 1.00 63.75 241 GLU A CA 1
ATOM 1875 C C . GLU A 1 241 ? -0.941 -21.639 9.558 1.00 63.75 241 GLU A C 1
ATOM 1877 O O . GLU A 1 241 ? -1.386 -22.310 8.624 1.00 63.75 241 GLU A O 1
ATOM 1882 N N . CYS A 1 242 ? 0.368 -21.450 9.731 1.00 63.19 242 CYS A N 1
ATOM 1883 C CA . CYS A 1 242 ? 1.410 -21.985 8.862 1.00 63.19 242 CYS A CA 1
ATOM 1884 C C . CYS A 1 242 ? 2.330 -23.001 9.555 1.00 63.19 242 CYS A C 1
ATOM 1886 O O . CYS A 1 242 ? 3.352 -23.389 8.980 1.00 63.19 242 CYS A O 1
ATOM 1888 N N . LEU A 1 243 ? 1.972 -23.479 10.752 1.00 52.72 243 LEU A N 1
ATOM 1889 C CA . LEU A 1 243 ? 2.647 -24.630 11.345 1.00 52.72 243 LEU A CA 1
ATOM 1890 C C . LEU A 1 243 ? 2.293 -25.905 10.555 1.00 52.72 243 LEU A C 1
ATOM 1892 O O . LEU A 1 243 ? 1.117 -26.142 10.260 1.00 52.72 243 LEU A O 1
ATOM 1896 N N . PRO A 1 244 ? 3.275 -26.753 10.192 1.00 44.12 244 PRO A N 1
ATOM 1897 C CA . PRO A 1 244 ? 2.959 -28.073 9.660 1.00 44.12 244 PRO A CA 1
ATOM 1898 C C . PRO A 1 244 ? 2.136 -28.851 10.702 1.00 44.12 244 PRO A C 1
ATOM 1900 O O . PRO A 1 244 ? 2.371 -28.666 11.899 1.00 44.12 244 PRO A O 1
ATOM 1903 N N . PRO A 1 245 ? 1.198 -29.730 10.289 1.00 42.94 245 PRO A N 1
ATOM 1904 C CA . PRO A 1 245 ? 0.526 -30.607 11.240 1.00 42.94 245 PRO A CA 1
ATOM 1905 C C . PRO A 1 245 ? 1.589 -31.378 12.027 1.00 42.94 245 PRO A C 1
ATOM 1907 O O . PRO A 1 245 ? 2.547 -31.883 11.430 1.00 42.94 245 PRO A O 1
ATOM 1910 N N . GLU A 1 246 ? 1.443 -31.419 13.354 1.00 46.34 246 GLU A N 1
ATOM 1911 C CA . GLU A 1 246 ? 2.307 -32.223 14.219 1.00 46.34 246 GLU A CA 1
ATOM 1912 C C . GLU A 1 246 ? 2.387 -33.649 13.651 1.00 46.34 246 GLU A C 1
ATOM 1914 O O . GLU A 1 246 ? 1.368 -34.245 13.290 1.00 46.34 246 GLU A O 1
ATOM 1919 N N . LYS A 1 247 ? 3.618 -34.144 13.480 1.00 37.56 247 LYS A N 1
ATOM 1920 C CA . LYS A 1 247 ? 3.884 -35.512 13.026 1.00 37.56 247 LYS A CA 1
ATOM 1921 C C . LYS A 1 247 ? 3.606 -36.522 14.126 1.00 37.56 247 LYS A C 1
ATOM 1923 O O . LYS A 1 247 ? 4.017 -36.240 15.272 1.00 37.56 247 LYS A O 1
#